Protein AF-A0A3S3QGK0-F1 (afdb_monomer)

Sequence (181 aa):
VSFKEAMTEEYRQYQKQVVANASALAARLTEHGFRIVSGGTDNHLLLIDLSSKNLTGKDAEERLEKAGLTVNKNAIPFDTQSRFVTSGIRVGTPAVTTRGLKEPEMVMIGDWINRVLTSGEEEAIQVRQEVRQLCETVPLYPEIARMIRSRMLFILAFIFFCLLCLRYEMPLLRSAGQPGH

Nearest PDB structures (foldseek):
  5vmb-assembly1_A  TM=9.928E-01  e=6.509E-17  Acinetobacter baumannii
  1dfo-assembly1_B  TM=9.777E-01  e=3.439E-17  Escherichia coli
  1eqb-assembly2_D  TM=9.783E-01  e=4.731E-17  Escherichia coli
  3gbx-assembly1_A  TM=9.811E-01  e=1.232E-16  Salmonella enterica subsp. enterica serovar Typhimurium
  3gbx-assembly1_B  TM=9.779E-01  e=9.482E-16  Salmonella enterica subsp. enterica serovar Typhimurium

Solvent-accessible surface area (backbone atoms only — not comparable to full-atom values): 9764 Å² total; per-residue (Å²): 111,69,73,64,52,63,70,36,70,68,43,51,53,49,54,52,48,17,26,49,26,26,35,36,25,44,51,40,30,41,76,75,63,43,45,43,77,79,76,53,47,94,39,47,44,45,49,36,40,29,63,88,72,77,40,40,7,42,60,49,30,57,43,30,45,63,19,72,43,87,58,40,56,30,75,47,90,88,51,87,53,54,96,85,39,14,33,7,37,40,47,67,26,55,73,51,36,75,47,67,54,48,45,71,55,23,38,53,52,27,50,47,53,50,48,35,72,77,47,59,75,70,47,14,57,55,43,28,51,54,51,50,55,55,47,67,78,39,51,91,50,58,70,59,55,50,52,52,51,56,50,51,53,50,52,54,50,48,52,51,48,52,55,48,51,58,64,65,50,55,63,61,65,66,71,72,72,72,89,81,133

Radius of gyration: 25.72 Å; Cα contacts (8 Å, |Δi|>4): 228; chains: 1; bounding box: 34×97×45 Å

Foldseek 3Di:
DVVVVCPDPVVVVLQVQLQQLQQLLLVLLVVLVWDFLVSGDRGFKTKTFQVRVVAWLVRLQVLCVLLVHHWHGDAGVVWPDDPVTHRIIMDGRSVVSLLVDGSVVSNVVSVLSSQSSNDDSVSSVVSSVVVVVVCVVRDPCVPVVVVVVVVVVVVVVVVVVVVVVVVVVVVVVVVVPDDDD

Secondary structure (DSSP, 8-state):
-HHHHTTSHHHHHHHHHHHHHHHHHHHHHHHTTPEETTSS-SSSEEEEE-GGGT--HHHHHHHHHHTT---EEEPPTT--S-TTT-SEEEEESHHHHHTT--HHHHHHHHHHHHHHHHS-HHHHHHHHHHHHHHHHHS-SSHHHHHHHHHHHHHHHHHHHHHHHHHHHHHHHHHHS-----

pLDDT: mean 88.07, std 13.64, range [39.38, 98.62]

Organism: NCBI:txid1859133

Structure (mmCIF, N/CA/C/O backbone):
data_AF-A0A3S3QGK0-F1
#
_entry.id   AF-A0A3S3QGK0-F1
#
loop_
_atom_site.group_PDB
_atom_site.id
_atom_site.type_symbol
_atom_site.label_atom_id
_atom_site.label_alt_id
_atom_site.label_comp_id
_atom_site.label_asym_id
_atom_site.label_entity_id
_atom_site.label_seq_id
_atom_site.pdbx_PDB_ins_code
_atom_site.Cartn_x
_atom_site.Cartn_y
_atom_site.Cartn_z
_atom_site.occupancy
_atom_site.B_iso_or_equiv
_atom_site.auth_seq_id
_atom_site.auth_comp_id
_atom_site.auth_asym_id
_atom_site.auth_atom_id
_atom_site.pdbx_PDB_model_num
ATOM 1 N N . VAL A 1 1 ? -2.228 -4.863 28.802 1.00 78.50 1 VAL A N 1
ATOM 2 C CA . VAL A 1 1 ? -2.792 -3.639 28.186 1.00 78.50 1 VAL A CA 1
ATOM 3 C C . VAL A 1 1 ? -3.369 -3.960 26.809 1.00 78.50 1 VAL A C 1
ATOM 5 O O . VAL A 1 1 ? -4.584 -3.987 26.706 1.00 78.50 1 VAL A O 1
ATOM 8 N N . SER A 1 2 ? -2.572 -4.385 25.822 1.00 82.38 2 SER A N 1
ATOM 9 C CA . SER A 1 2 ? -3.047 -4.644 24.445 1.00 82.38 2 SER A CA 1
ATOM 10 C C . SER A 1 2 ? -4.136 -5.722 24.303 1.00 82.38 2 SER A C 1
ATOM 12 O O . SER A 1 2 ? -5.083 -5.530 23.553 1.00 82.38 2 SER A O 1
ATOM 14 N N . PHE A 1 3 ? -4.082 -6.827 25.061 1.00 90.00 3 PHE A N 1
ATOM 15 C CA . PHE A 1 3 ? -5.161 -7.834 25.023 1.00 90.00 3 PHE A CA 1
ATOM 16 C C . PHE A 1 3 ? -6.507 -7.305 25.532 1.00 90.00 3 PHE A C 1
ATOM 18 O O . PHE A 1 3 ? -7.547 -7.775 25.091 1.00 90.00 3 PHE A O 1
ATOM 25 N N . LYS A 1 4 ? -6.496 -6.320 26.440 1.00 88.31 4 LYS A N 1
ATOM 26 C CA . LYS A 1 4 ? -7.720 -5.690 26.948 1.00 88.31 4 LYS A CA 1
ATOM 27 C C . LYS A 1 4 ? -8.343 -4.781 25.886 1.00 88.31 4 LYS A C 1
ATOM 29 O O . LYS A 1 4 ? -9.553 -4.805 25.718 1.00 88.31 4 LYS A O 1
ATOM 34 N N . GLU A 1 5 ? -7.521 -4.028 25.156 1.00 87.19 5 GLU A N 1
ATOM 35 C CA . GLU A 1 5 ? -7.957 -3.209 24.014 1.00 87.19 5 GLU A CA 1
ATOM 36 C C . GLU A 1 5 ? -8.486 -4.082 22.871 1.00 87.19 5 GLU A C 1
ATOM 38 O O . GLU A 1 5 ? -9.531 -3.793 22.306 1.00 87.19 5 GLU A O 1
ATOM 43 N N . ALA A 1 6 ? -7.832 -5.213 22.592 1.00 91.88 6 ALA A N 1
ATOM 44 C CA . ALA A 1 6 ? -8.263 -6.136 21.543 1.00 91.88 6 ALA A CA 1
ATOM 45 C C . ALA A 1 6 ? -9.655 -6.758 21.785 1.00 91.88 6 ALA A C 1
ATOM 47 O O . ALA A 1 6 ? -10.280 -7.261 20.851 1.00 91.88 6 ALA A O 1
ATOM 48 N N . MET A 1 7 ? -10.144 -6.743 23.029 1.00 93.50 7 MET A N 1
ATOM 49 C CA . MET A 1 7 ? -11.465 -7.257 23.400 1.00 93.50 7 MET A CA 1
ATOM 50 C C . MET A 1 7 ? -12.590 -6.227 23.238 1.00 93.50 7 MET A C 1
ATOM 52 O O . MET A 1 7 ? -13.754 -6.591 23.415 1.00 93.50 7 MET A O 1
ATOM 56 N N . THR A 1 8 ? -12.281 -4.963 22.933 1.00 95.69 8 THR A N 1
ATOM 57 C CA . THR A 1 8 ? -13.303 -3.915 22.857 1.00 95.69 8 THR A CA 1
ATOM 58 C C . TH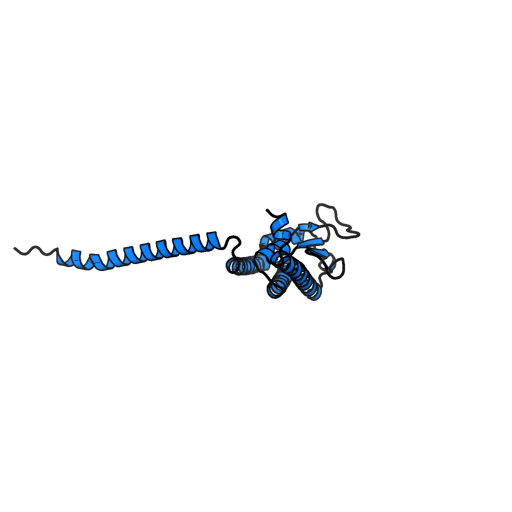R A 1 8 ? -14.032 -3.904 21.515 1.00 95.69 8 THR A C 1
ATOM 60 O O . THR A 1 8 ? -13.556 -4.434 20.505 1.00 95.69 8 THR A O 1
ATOM 63 N N . GLU A 1 9 ? -15.219 -3.296 21.491 1.00 96.06 9 GLU A N 1
ATOM 64 C CA . GLU A 1 9 ? -15.999 -3.169 20.259 1.00 96.06 9 GLU A CA 1
ATOM 65 C C . GLU A 1 9 ? -15.310 -2.224 19.265 1.00 96.06 9 GLU A C 1
ATOM 67 O O . GLU A 1 9 ? -15.305 -2.485 18.065 1.00 96.06 9 GLU A O 1
ATOM 72 N N . GLU A 1 10 ? -14.628 -1.187 19.749 1.00 94.38 10 GLU A N 1
ATOM 73 C CA . GLU A 1 10 ? -13.846 -0.267 18.921 1.00 94.38 10 GLU A CA 1
ATOM 74 C C . GLU A 1 10 ? -12.743 -1.006 18.159 1.00 94.38 10 GLU A C 1
ATOM 76 O O . GLU A 1 10 ? -12.559 -0.772 16.963 1.00 94.38 10 GLU A O 1
ATOM 81 N N . TYR A 1 11 ? -12.051 -1.950 18.809 1.00 94.88 11 TYR A N 1
ATOM 82 C CA . TYR A 1 11 ? -11.039 -2.763 18.136 1.00 94.88 11 TYR A CA 1
ATOM 83 C C . TYR A 1 11 ? -11.654 -3.685 17.078 1.00 94.88 11 TYR A C 1
ATOM 85 O O . TYR A 1 11 ? -11.085 -3.857 15.999 1.00 94.88 11 TYR A O 1
ATOM 93 N N . ARG A 1 12 ? -12.851 -4.234 17.322 1.00 95.56 12 ARG A N 1
ATOM 94 C CA . ARG A 1 12 ? -13.574 -5.005 16.296 1.00 95.56 12 ARG A CA 1
ATOM 95 C C . ARG A 1 12 ? -13.939 -4.149 15.088 1.00 95.56 12 ARG A C 1
ATOM 97 O O . ARG A 1 12 ? -13.781 -4.608 13.958 1.00 95.56 12 ARG A O 1
ATOM 104 N N . GLN A 1 13 ? -14.400 -2.918 15.300 1.00 96.62 13 GLN A N 1
ATOM 105 C CA . GLN A 1 13 ? -14.702 -1.990 14.206 1.00 96.62 13 GLN A CA 1
ATOM 106 C C . GLN A 1 13 ? -13.436 -1.579 13.446 1.00 96.62 13 GLN A C 1
ATOM 108 O O . GLN A 1 13 ? -13.442 -1.546 12.216 1.00 96.62 13 GLN A O 1
ATOM 113 N N . TYR A 1 14 ? -12.323 -1.364 14.152 1.00 96.94 14 TYR A N 1
ATOM 114 C CA . TYR A 1 14 ? -11.012 -1.160 13.539 1.00 96.94 14 TYR A CA 1
ATOM 115 C C . TYR A 1 14 ? -10.617 -2.340 12.637 1.00 96.94 14 TYR A C 1
ATOM 117 O O . TYR A 1 14 ? -10.291 -2.127 11.472 1.00 96.94 14 TYR A O 1
ATOM 125 N N . GLN A 1 15 ? -10.726 -3.583 13.114 1.00 97.62 15 GLN A N 1
ATOM 126 C CA . GLN A 1 15 ? -10.392 -4.768 12.315 1.00 97.62 15 GLN A CA 1
ATOM 127 C C . GLN A 1 15 ? -11.278 -4.907 11.068 1.00 97.62 15 GLN A C 1
ATOM 129 O O . GLN A 1 15 ? -10.771 -5.248 9.999 1.00 97.62 15 GLN A O 1
ATOM 134 N N . LYS A 1 16 ? -12.580 -4.597 11.167 1.00 97.62 16 LYS A N 1
ATOM 135 C CA . LYS A 1 16 ? -13.473 -4.548 9.995 1.00 97.62 16 LYS A CA 1
ATOM 136 C C . LYS A 1 16 ? -13.005 -3.504 8.982 1.00 97.62 16 LYS A C 1
ATOM 138 O O . LYS A 1 16 ? -12.944 -3.802 7.793 1.00 97.62 16 LYS A O 1
ATOM 143 N N . GLN A 1 17 ? -12.616 -2.317 9.450 1.00 98.38 17 GLN A N 1
ATOM 144 C CA . GLN A 1 17 ? -12.093 -1.267 8.578 1.00 98.38 17 GLN A CA 1
ATOM 145 C C . GLN A 1 17 ? -10.780 -1.672 7.900 1.00 98.38 17 GLN A C 1
ATOM 147 O O . GLN A 1 17 ? -10.587 -1.367 6.729 1.00 98.38 17 GLN A O 1
ATOM 152 N N . VAL A 1 18 ? -9.884 -2.368 8.607 1.00 98.38 18 VAL A N 1
ATOM 153 C CA . VAL A 1 18 ? -8.622 -2.862 8.035 1.00 98.38 18 VAL A CA 1
ATOM 154 C C . VAL A 1 18 ? -8.894 -3.743 6.812 1.00 98.38 18 VAL A C 1
ATOM 156 O O . VAL A 1 18 ? -8.269 -3.545 5.768 1.00 98.38 18 VAL A O 1
ATOM 159 N N . VAL A 1 19 ? -9.849 -4.672 6.922 1.00 98.19 19 VAL A N 1
ATOM 160 C CA . VAL A 1 19 ? -10.244 -5.564 5.818 1.00 98.19 19 VAL A CA 1
ATOM 161 C C . VAL A 1 19 ? -10.953 -4.790 4.703 1.00 98.19 19 VAL A C 1
ATOM 163 O O . VAL A 1 19 ? -10.611 -4.966 3.537 1.00 98.19 19 VAL A O 1
ATOM 166 N N . ALA A 1 20 ? -11.875 -3.880 5.038 1.00 98.38 20 ALA A N 1
ATOM 167 C CA . ALA A 1 20 ? -12.562 -3.044 4.048 1.00 98.38 20 ALA A CA 1
ATOM 168 C C . ALA A 1 20 ? -11.574 -2.196 3.226 1.00 98.38 20 ALA A C 1
ATOM 170 O O . ALA A 1 20 ? -11.631 -2.178 1.996 1.00 98.38 20 ALA A O 1
ATOM 171 N N . ASN A 1 21 ? -10.592 -1.588 3.894 1.00 98.62 21 ASN A N 1
ATOM 172 C CA . ASN A 1 21 ? -9.515 -0.842 3.252 1.00 98.62 21 ASN A CA 1
ATOM 173 C C . ASN A 1 21 ? -8.665 -1.738 2.338 1.00 98.62 21 ASN A C 1
ATOM 175 O O . ASN A 1 21 ? -8.327 -1.345 1.223 1.00 98.62 21 ASN A O 1
ATOM 179 N N . ALA A 1 22 ? -8.322 -2.949 2.790 1.00 98.38 22 ALA A N 1
ATOM 180 C CA . ALA A 1 22 ? -7.535 -3.885 1.988 1.00 98.38 22 ALA A CA 1
ATOM 181 C C . ALA A 1 22 ? -8.294 -4.312 0.721 1.00 98.38 22 ALA A C 1
ATOM 183 O O . ALA A 1 22 ? -7.708 -4.339 -0.363 1.00 98.38 22 ALA A O 1
ATOM 184 N N . SER A 1 23 ? -9.602 -4.557 0.840 1.00 98.00 23 SER A N 1
ATOM 185 C CA . SER A 1 23 ? -10.481 -4.862 -0.292 1.00 98.00 23 SER A CA 1
ATOM 186 C C . SER A 1 23 ? -10.592 -3.689 -1.271 1.00 98.00 23 SER A C 1
ATOM 188 O O . SER A 1 23 ? -10.488 -3.898 -2.478 1.00 98.00 23 SER A O 1
ATOM 190 N N . ALA A 1 24 ? -10.763 -2.457 -0.779 1.00 98.50 24 ALA A N 1
ATOM 191 C CA . ALA A 1 24 ? -10.839 -1.261 -1.621 1.00 98.50 24 ALA A CA 1
ATOM 192 C C . ALA A 1 24 ? -9.536 -1.027 -2.407 1.00 98.50 24 ALA A C 1
ATOM 194 O O . ALA A 1 24 ? -9.569 -0.778 -3.613 1.00 98.50 24 ALA A O 1
ATOM 195 N N . LEU A 1 25 ? -8.381 -1.181 -1.748 1.00 98.50 25 LEU A N 1
ATOM 196 C CA . LEU A 1 25 ? -7.075 -1.070 -2.398 1.00 98.50 25 LEU A CA 1
ATOM 197 C C . LEU A 1 25 ? -6.874 -2.161 -3.461 1.00 98.50 25 LEU A C 1
ATOM 199 O O . LEU A 1 25 ? -6.419 -1.873 -4.568 1.00 98.50 25 LEU A O 1
ATOM 203 N N . ALA A 1 26 ? -7.230 -3.411 -3.148 1.00 98.19 26 ALA A N 1
ATOM 204 C CA . ALA A 1 26 ? -7.127 -4.524 -4.088 1.00 98.19 26 ALA A CA 1
ATOM 205 C C . ALA A 1 26 ? -8.015 -4.320 -5.327 1.00 98.19 26 ALA A C 1
ATOM 207 O O . ALA A 1 26 ? -7.553 -4.548 -6.447 1.00 98.19 26 ALA A O 1
ATOM 208 N N . ALA A 1 27 ? -9.252 -3.845 -5.140 1.00 98.12 27 ALA A N 1
ATOM 209 C CA . ALA A 1 27 ? -10.160 -3.521 -6.237 1.00 98.12 27 ALA A CA 1
ATOM 210 C C . ALA A 1 27 ? -9.558 -2.444 -7.148 1.00 98.12 27 ALA A C 1
ATOM 212 O O . ALA A 1 27 ? -9.434 -2.659 -8.354 1.00 98.12 27 ALA A O 1
ATOM 213 N N . ARG A 1 28 ? -9.064 -1.342 -6.568 1.00 98.31 28 ARG A N 1
ATOM 214 C CA . ARG A 1 28 ? -8.482 -0.250 -7.354 1.00 98.31 28 ARG A CA 1
ATOM 215 C C . ARG A 1 28 ? -7.229 -0.664 -8.126 1.00 98.31 28 ARG A C 1
ATOM 217 O O . ARG A 1 28 ? -7.053 -0.289 -9.279 1.00 98.31 28 ARG A O 1
ATOM 224 N N . LEU A 1 29 ? -6.354 -1.462 -7.522 1.00 97.62 29 LEU A N 1
ATOM 225 C CA . LEU A 1 29 ? -5.174 -1.983 -8.218 1.00 97.62 29 LEU A CA 1
ATOM 226 C C . LEU A 1 29 ? -5.553 -2.959 -9.341 1.00 97.62 29 LEU A C 1
ATOM 228 O O . LEU A 1 29 ? -4.911 -2.966 -10.391 1.00 97.62 29 LEU A O 1
ATOM 232 N N . THR A 1 30 ? -6.614 -3.743 -9.153 1.00 97.00 30 THR A N 1
ATOM 233 C CA . THR A 1 30 ? -7.143 -4.626 -10.202 1.00 97.00 30 THR A CA 1
ATOM 234 C C . THR A 1 30 ? -7.667 -3.817 -11.392 1.00 97.00 30 THR A C 1
ATOM 236 O O . THR A 1 30 ? -7.371 -4.167 -12.533 1.00 97.00 30 THR A O 1
ATOM 239 N N . GLU A 1 31 ? -8.360 -2.697 -11.152 1.00 97.56 31 GLU A N 1
ATOM 240 C CA . GLU A 1 31 ? -8.797 -1.765 -12.210 1.00 97.56 31 GLU A CA 1
ATOM 241 C C . GLU A 1 31 ? -7.618 -1.204 -13.024 1.00 97.56 31 GLU A C 1
ATOM 243 O O . GLU A 1 31 ? -7.724 -1.042 -14.238 1.00 97.56 31 GLU A O 1
ATOM 248 N N . HIS A 1 32 ? -6.464 -0.984 -12.386 1.00 96.75 32 HIS A N 1
ATOM 249 C CA . HIS A 1 32 ? -5.214 -0.568 -13.047 1.00 96.75 32 HIS A CA 1
ATOM 250 C C . HIS A 1 32 ? -4.462 -1.710 -13.757 1.00 96.75 32 HIS A C 1
ATOM 252 O O . HIS A 1 32 ? -3.376 -1.514 -14.325 1.00 96.75 32 HIS A O 1
ATOM 258 N N . GLY A 1 33 ? -5.021 -2.920 -13.747 1.00 96.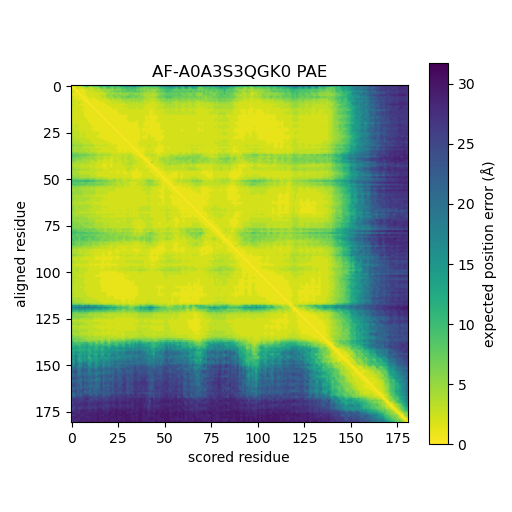00 33 GLY A N 1
ATOM 259 C CA . GLY A 1 33 ? -4.464 -4.099 -14.406 1.00 96.00 33 GLY A CA 1
ATOM 260 C C . GLY A 1 33 ? -3.332 -4.778 -13.633 1.00 96.00 33 GLY A C 1
ATOM 261 O O . GLY A 1 33 ? -2.545 -5.519 -14.228 1.00 96.00 33 GLY A O 1
ATOM 262 N N . PHE A 1 34 ? -3.206 -4.530 -12.327 1.00 96.25 34 PHE A N 1
ATOM 263 C CA . PHE A 1 34 ? -2.343 -5.348 -11.476 1.00 96.25 34 PHE A CA 1
ATOM 264 C C . PHE A 1 34 ? -3.019 -6.681 -11.167 1.00 96.25 34 PHE A C 1
ATOM 266 O O . PHE A 1 34 ? -4.225 -6.749 -10.933 1.00 96.25 34 PHE A O 1
ATOM 273 N N . ARG A 1 35 ? -2.228 -7.755 -11.117 1.00 96.00 35 ARG A N 1
ATOM 274 C CA . ARG A 1 35 ? -2.730 -9.061 -10.698 1.00 96.00 35 ARG A CA 1
ATOM 275 C C . ARG A 1 35 ? -2.595 -9.190 -9.185 1.00 96.00 35 ARG A C 1
ATOM 277 O O . ARG A 1 35 ? -1.489 -9.239 -8.654 1.00 96.00 35 ARG A O 1
ATOM 284 N N . ILE A 1 36 ? -3.719 -9.320 -8.490 1.00 97.25 36 ILE A N 1
ATOM 285 C CA . ILE A 1 36 ? -3.732 -9.747 -7.088 1.00 97.25 36 ILE A CA 1
ATOM 286 C C . ILE A 1 36 ? -3.636 -11.273 -7.066 1.00 97.25 36 ILE A C 1
ATOM 288 O O . ILE A 1 36 ? -4.436 -11.943 -7.715 1.00 97.25 36 ILE A O 1
ATOM 292 N N . VAL A 1 37 ? -2.660 -11.838 -6.348 1.00 95.06 37 VAL A N 1
ATOM 293 C CA . VAL A 1 37 ? -2.332 -13.279 -6.425 1.00 95.06 37 VAL A CA 1
ATOM 294 C C . VAL A 1 37 ? -3.540 -14.182 -6.142 1.00 95.06 37 VAL A C 1
ATOM 296 O O . VAL A 1 37 ? -3.712 -15.197 -6.815 1.00 95.06 37 VAL A O 1
ATOM 299 N N . SER A 1 38 ? -4.388 -13.794 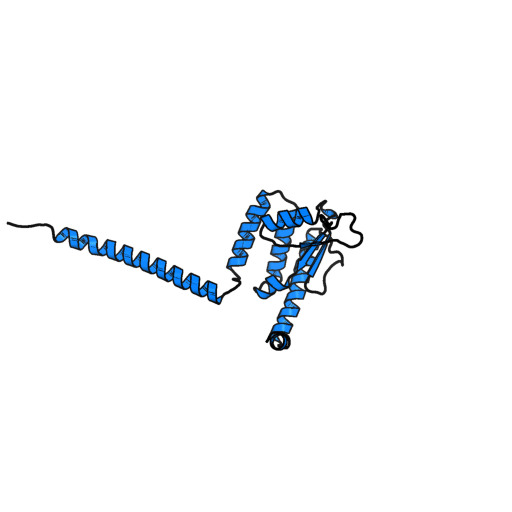-5.190 1.00 91.75 38 SER A N 1
ATOM 300 C CA . SER A 1 38 ? -5.632 -14.477 -4.807 1.00 91.75 38 SER A CA 1
ATOM 301 C C . SER A 1 38 ? -6.889 -13.958 -5.520 1.00 91.75 38 SER A C 1
ATOM 303 O O . SER A 1 38 ? -7.975 -14.452 -5.249 1.00 91.75 38 SER A O 1
ATOM 305 N N . GLY A 1 39 ? -6.777 -12.946 -6.389 1.00 90.56 39 GLY A N 1
ATOM 306 C CA . GLY A 1 39 ? -7.919 -12.253 -7.009 1.00 90.56 39 GLY A CA 1
ATOM 307 C C . GLY A 1 39 ? -8.624 -11.224 -6.110 1.00 90.56 39 GLY A C 1
ATOM 308 O O . GLY A 1 39 ? -9.553 -10.562 -6.553 1.00 90.56 39 GLY A O 1
ATOM 309 N N . GLY A 1 40 ? -8.174 -11.066 -4.864 1.00 92.31 40 GLY A N 1
ATOM 310 C CA . GLY A 1 40 ? -8.743 -10.166 -3.859 1.00 92.31 40 GLY A CA 1
ATOM 311 C C . GLY A 1 40 ? -8.058 -10.365 -2.506 1.00 92.31 40 GLY A C 1
ATOM 312 O O . GLY A 1 40 ? -6.957 -10.920 -2.449 1.00 92.31 40 GLY A O 1
ATOM 313 N N . THR A 1 41 ? -8.694 -9.943 -1.414 1.00 94.69 41 THR A N 1
ATOM 314 C CA . THR A 1 41 ? -8.217 -10.220 -0.052 1.00 94.69 41 THR A CA 1
ATOM 315 C C . THR A 1 41 ? -9.361 -10.238 0.959 1.00 94.69 41 THR A C 1
ATOM 317 O O . THR A 1 41 ? -10.241 -9.385 0.910 1.00 94.69 41 THR A O 1
ATOM 320 N N . ASP A 1 42 ? -9.284 -11.176 1.904 1.00 92.44 42 ASP A N 1
ATOM 321 C CA . ASP A 1 42 ? -10.198 -11.299 3.049 1.00 92.44 42 ASP A CA 1
ATOM 322 C C . ASP A 1 42 ? -9.499 -10.934 4.373 1.00 92.44 42 ASP A C 1
ATOM 324 O O . ASP A 1 42 ? -9.994 -11.216 5.466 1.00 92.44 42 ASP A O 1
ATOM 328 N N . ASN A 1 43 ? -8.290 -10.370 4.298 1.00 95.12 43 ASN A N 1
ATOM 329 C CA . ASN A 1 43 ? -7.478 -10.041 5.463 1.00 95.12 43 ASN A CA 1
ATOM 330 C C . ASN A 1 43 ? -6.862 -8.635 5.344 1.00 95.12 43 ASN A C 1
ATOM 332 O O . ASN A 1 43 ? -7.377 -7.760 4.660 1.00 95.12 43 ASN A O 1
ATOM 336 N N . HIS A 1 44 ? -5.793 -8.380 6.092 1.00 96.06 44 HIS A N 1
ATOM 337 C CA . HIS A 1 44 ? -5.186 -7.060 6.252 1.00 96.06 44 HIS A CA 1
ATOM 338 C C . HIS A 1 44 ? -4.103 -6.727 5.215 1.00 96.06 44 HIS A C 1
ATOM 340 O O . HIS A 1 44 ? -3.478 -5.667 5.305 1.00 96.06 44 HIS A O 1
ATOM 346 N N . LEU A 1 45 ? -3.812 -7.639 4.288 1.00 95.94 45 LEU A N 1
ATOM 347 C CA . LEU A 1 45 ? -2.758 -7.481 3.296 1.00 95.94 45 LEU A CA 1
ATOM 348 C C . LEU A 1 45 ? -3.173 -8.015 1.929 1.00 95.94 45 LEU A C 1
ATOM 350 O O . LEU A 1 45 ? -4.096 -8.812 1.796 1.00 95.94 45 LEU A O 1
ATOM 354 N N . LEU A 1 46 ? -2.447 -7.592 0.905 1.00 96.00 46 LEU A N 1
ATOM 355 C CA . LEU A 1 46 ? -2.556 -8.101 -0.452 1.00 96.00 46 LEU A CA 1
ATOM 356 C C . LEU A 1 46 ? -1.160 -8.380 -1.008 1.00 96.00 46 LEU A C 1
ATOM 358 O O . LEU A 1 46 ? -0.185 -7.697 -0.677 1.00 96.00 46 LEU A O 1
ATOM 362 N N . LEU A 1 47 ? -1.080 -9.411 -1.845 1.00 97.38 47 LEU A N 1
ATOM 363 C CA . LEU A 1 47 ? 0.118 -9.775 -2.587 1.00 97.38 47 LEU A CA 1
ATOM 364 C C . LEU A 1 47 ? -0.120 -9.465 -4.063 1.00 97.38 47 LEU A C 1
ATOM 366 O O . LEU A 1 47 ? -1.041 -10.012 -4.675 1.00 97.38 47 LEU A O 1
ATOM 370 N N . ILE A 1 48 ? 0.697 -8.567 -4.598 1.00 97.38 48 ILE A N 1
ATOM 371 C CA . ILE A 1 48 ? 0.570 -8.030 -5.950 1.00 97.38 48 ILE A CA 1
ATOM 372 C C . ILE A 1 48 ? 1.662 -8.656 -6.805 1.00 97.38 48 ILE A C 1
ATOM 374 O O . ILE A 1 48 ? 2.837 -8.604 -6.443 1.00 97.38 48 ILE A O 1
ATOM 378 N N . ASP A 1 49 ? 1.265 -9.229 -7.933 1.00 96.94 49 ASP A N 1
ATOM 379 C CA . ASP A 1 49 ? 2.159 -9.706 -8.979 1.00 96.94 49 ASP A CA 1
ATOM 380 C C . ASP A 1 49 ? 2.413 -8.581 -9.990 1.00 96.94 49 ASP A C 1
ATOM 382 O O . ASP A 1 49 ? 1.481 -7.989 -10.544 1.00 96.94 49 ASP A O 1
ATOM 386 N N . LEU A 1 50 ? 3.693 -8.277 -10.191 1.00 96.12 50 LEU A N 1
ATOM 387 C CA . LEU A 1 50 ? 4.180 -7.186 -11.029 1.00 96.12 50 LEU A CA 1
ATOM 388 C C . LEU A 1 50 ? 4.630 -7.647 -12.421 1.00 96.12 50 LEU A C 1
ATOM 390 O O . LEU A 1 50 ? 4.972 -6.813 -13.264 1.00 96.12 50 LEU A O 1
ATOM 394 N N . SER A 1 51 ? 4.593 -8.954 -12.692 1.00 90.56 51 SER A N 1
ATOM 395 C CA . SER A 1 51 ? 5.041 -9.550 -13.956 1.00 90.56 51 SER A CA 1
ATOM 396 C C . SER A 1 51 ? 4.271 -8.985 -15.153 1.00 90.56 51 SER A C 1
ATOM 398 O O . SER A 1 51 ? 4.851 -8.751 -16.209 1.00 90.56 51 SER A O 1
ATOM 400 N N . SER A 1 52 ? 2.984 -8.662 -14.973 1.00 87.56 52 SER A N 1
ATOM 401 C CA . SER A 1 52 ? 2.138 -8.032 -16.000 1.00 87.56 52 SER A CA 1
ATOM 402 C C . SER A 1 52 ? 2.601 -6.631 -16.415 1.00 87.56 52 SER A C 1
ATOM 404 O O . SER A 1 52 ? 2.206 -6.140 -17.471 1.00 87.56 52 SER A O 1
ATOM 406 N N . LYS A 1 53 ? 3.441 -5.984 -15.603 1.00 89.81 53 LYS A N 1
ATOM 407 C CA . LYS A 1 53 ? 4.023 -4.662 -15.863 1.00 89.81 53 LYS A CA 1
ATOM 408 C C . LYS A 1 53 ? 5.521 -4.739 -16.185 1.00 89.81 53 LYS A C 1
ATOM 410 O O . LYS A 1 53 ? 6.148 -3.696 -16.329 1.00 89.81 53 LYS A O 1
ATOM 415 N N . ASN A 1 54 ? 6.089 -5.945 -16.315 1.00 91.75 54 ASN A N 1
ATOM 416 C CA . ASN A 1 54 ? 7.526 -6.185 -16.498 1.00 91.75 54 ASN A CA 1
ATOM 417 C C . ASN A 1 54 ? 8.397 -5.513 -15.417 1.00 91.75 54 ASN A C 1
ATOM 419 O O . ASN A 1 54 ? 9.480 -5.008 -15.707 1.00 91.75 54 ASN A O 1
ATOM 423 N N . LEU A 1 55 ? 7.913 -5.489 -14.172 1.00 94.19 55 LEU A N 1
ATOM 424 C CA . LEU A 1 55 ? 8.626 -4.917 -13.030 1.00 94.19 55 LEU A CA 1
ATOM 425 C C . LEU A 1 55 ? 9.029 -6.014 -12.050 1.00 94.19 55 LEU A C 1
ATOM 427 O O . LEU A 1 55 ? 8.299 -6.983 -11.846 1.00 94.19 55 LEU A O 1
ATOM 431 N N . THR A 1 56 ? 10.175 -5.830 -11.399 1.00 96.31 56 THR A N 1
ATOM 432 C CA . THR A 1 56 ? 10.571 -6.667 -10.265 1.00 96.31 56 THR A CA 1
ATOM 433 C C . THR A 1 56 ? 10.072 -6.074 -8.951 1.00 96.31 56 THR A C 1
ATOM 435 O O . THR A 1 56 ? 9.820 -4.871 -8.847 1.00 96.31 56 THR A O 1
ATOM 438 N N . GLY A 1 57 ? 9.961 -6.907 -7.915 1.00 97.00 57 GLY A N 1
ATOM 439 C CA . GLY A 1 57 ? 9.612 -6.443 -6.573 1.00 97.00 57 GLY A CA 1
ATOM 440 C C . GLY A 1 57 ? 10.636 -5.453 -6.020 1.00 97.00 57 GLY A C 1
ATOM 441 O O . GLY A 1 57 ? 10.254 -4.468 -5.392 1.00 97.00 57 GLY A O 1
ATOM 442 N N . LYS A 1 58 ? 11.928 -5.671 -6.300 1.00 96.69 58 LYS A N 1
ATOM 443 C CA . LYS A 1 58 ? 13.008 -4.746 -5.939 1.00 96.69 58 LYS A CA 1
ATOM 444 C C . LYS A 1 58 ? 12.839 -3.381 -6.611 1.00 96.69 58 LYS A C 1
ATOM 446 O O . LYS A 1 58 ? 12.860 -2.373 -5.913 1.00 96.69 58 LYS A O 1
ATOM 451 N N . ASP A 1 59 ? 12.618 -3.345 -7.925 1.00 95.25 59 ASP A N 1
ATOM 452 C CA . ASP A 1 59 ? 12.453 -2.074 -8.644 1.00 95.25 59 ASP A CA 1
ATOM 453 C C . ASP A 1 59 ? 11.207 -1.320 -8.165 1.00 95.25 59 ASP A C 1
ATOM 455 O O . ASP A 1 59 ? 11.231 -0.100 -8.004 1.00 95.25 59 ASP A O 1
ATOM 459 N N . ALA A 1 60 ? 10.109 -2.039 -7.915 1.00 96.44 60 ALA A N 1
ATOM 460 C CA . ALA A 1 60 ? 8.882 -1.443 -7.404 1.00 96.44 60 ALA A CA 1
ATOM 461 C C . ALA A 1 60 ? 9.058 -0.865 -5.994 1.00 96.44 60 ALA A C 1
ATOM 463 O O . ALA A 1 60 ? 8.599 0.246 -5.738 1.00 96.44 60 ALA A O 1
ATOM 464 N N . GLU A 1 61 ? 9.737 -1.587 -5.100 1.00 96.69 61 GLU A N 1
ATOM 465 C CA . GLU A 1 61 ? 10.062 -1.121 -3.747 1.00 96.69 61 GLU A CA 1
ATOM 466 C C . GLU A 1 61 ? 10.870 0.185 -3.793 1.00 96.69 61 GLU A C 1
ATOM 468 O O . GLU A 1 61 ? 10.465 1.171 -3.179 1.00 96.69 61 GLU A O 1
ATOM 473 N N . GLU A 1 62 ? 11.937 0.238 -4.598 1.00 95.69 62 GLU A N 1
ATOM 474 C CA . GLU A 1 62 ? 12.791 1.428 -4.736 1.00 95.69 62 GLU A CA 1
ATOM 475 C C . GLU A 1 62 ? 12.034 2.635 -5.326 1.00 95.69 62 GLU A C 1
ATOM 477 O O . GLU A 1 62 ? 12.184 3.769 -4.860 1.00 95.69 62 GLU A O 1
ATOM 482 N N . ARG A 1 63 ? 11.189 2.419 -6.343 1.00 95.75 63 ARG A N 1
ATOM 483 C CA . ARG A 1 63 ? 10.387 3.494 -6.959 1.00 95.75 63 ARG A CA 1
ATOM 484 C C . ARG A 1 63 ? 9.330 4.042 -6.005 1.00 95.75 63 ARG A C 1
ATOM 486 O O . ARG A 1 63 ? 9.178 5.258 -5.883 1.00 95.75 63 ARG A O 1
ATOM 493 N N . LEU A 1 64 ? 8.614 3.162 -5.311 1.00 97.00 64 LEU A N 1
ATOM 494 C CA . LEU A 1 64 ? 7.574 3.556 -4.362 1.00 97.00 64 LEU A CA 1
ATOM 495 C C . LEU A 1 64 ? 8.173 4.254 -3.135 1.00 97.00 64 LEU A C 1
ATOM 497 O O . LEU A 1 64 ? 7.619 5.252 -2.672 1.00 97.00 64 LEU A O 1
ATOM 501 N N . GLU A 1 65 ? 9.355 3.841 -2.675 1.00 96.38 65 GLU A N 1
ATOM 502 C CA . GLU A 1 65 ? 10.075 4.528 -1.600 1.00 96.38 65 GLU A CA 1
ATOM 503 C C . GLU A 1 65 ? 10.435 5.977 -1.982 1.00 96.38 65 GLU A C 1
ATOM 505 O O . GLU A 1 65 ? 10.228 6.913 -1.194 1.00 96.38 65 GLU A O 1
ATOM 510 N N . LYS A 1 66 ? 10.884 6.210 -3.224 1.00 95.88 66 LYS A N 1
ATOM 511 C CA . LYS A 1 66 ? 11.091 7.573 -3.750 1.00 95.88 66 LYS A CA 1
ATOM 512 C C . LYS A 1 66 ? 9.803 8.397 -3.717 1.00 95.88 66 LYS A C 1
ATOM 514 O O . LYS A 1 66 ? 9.872 9.584 -3.410 1.00 95.88 66 LYS A O 1
ATOM 519 N N . ALA A 1 67 ? 8.642 7.777 -3.900 1.00 96.62 67 ALA A N 1
ATOM 520 C CA . ALA A 1 67 ? 7.334 8.421 -3.780 1.00 96.62 67 ALA A CA 1
ATOM 521 C C . ALA A 1 67 ? 6.810 8.555 -2.333 1.00 96.62 67 ALA A C 1
ATOM 523 O O . ALA A 1 67 ? 5.741 9.116 -2.109 1.00 96.62 67 ALA A O 1
ATOM 524 N N . GLY A 1 68 ? 7.546 8.071 -1.327 1.00 95.81 68 GLY A N 1
ATOM 525 C CA . GLY A 1 68 ? 7.103 8.081 0.073 1.00 95.81 68 GLY A CA 1
ATOM 526 C C . GLY A 1 68 ? 6.104 6.971 0.421 1.00 95.81 68 GLY A C 1
ATOM 527 O O . GLY A 1 68 ? 5.475 7.026 1.477 1.00 95.81 68 GLY A O 1
ATOM 528 N N . LEU A 1 69 ? 5.966 5.965 -0.444 1.00 96.62 69 LEU A N 1
ATOM 529 C CA . LEU A 1 69 ? 5.126 4.788 -0.252 1.00 96.62 69 LEU A CA 1
ATOM 530 C C . LEU A 1 69 ? 6.007 3.594 0.129 1.00 96.62 69 LEU A C 1
ATOM 532 O O . LEU A 1 69 ? 6.697 3.015 -0.705 1.00 96.62 69 LEU A O 1
ATOM 536 N N . THR A 1 70 ? 5.993 3.209 1.402 1.00 96.12 70 THR A N 1
ATOM 537 C CA . THR A 1 70 ? 6.778 2.062 1.873 1.00 96.12 70 THR A CA 1
ATOM 538 C C . THR A 1 70 ? 6.025 0.759 1.625 1.00 96.12 70 THR A C 1
ATOM 540 O O . THR A 1 70 ? 4.965 0.522 2.206 1.00 96.12 70 THR A O 1
ATOM 543 N N . VAL A 1 71 ? 6.601 -0.109 0.796 1.00 96.81 71 VAL A N 1
ATOM 544 C CA . VAL A 1 71 ? 6.119 -1.473 0.537 1.00 96.81 71 VAL A CA 1
ATOM 545 C C . VAL A 1 71 ? 7.237 -2.480 0.790 1.00 96.81 71 VAL A C 1
ATOM 547 O O . VAL A 1 71 ? 8.372 -2.097 1.056 1.00 96.81 71 VAL A O 1
ATOM 550 N N . ASN A 1 72 ? 6.920 -3.772 0.730 1.00 96.31 72 ASN A N 1
ATOM 551 C CA . ASN A 1 72 ? 7.914 -4.829 0.866 1.0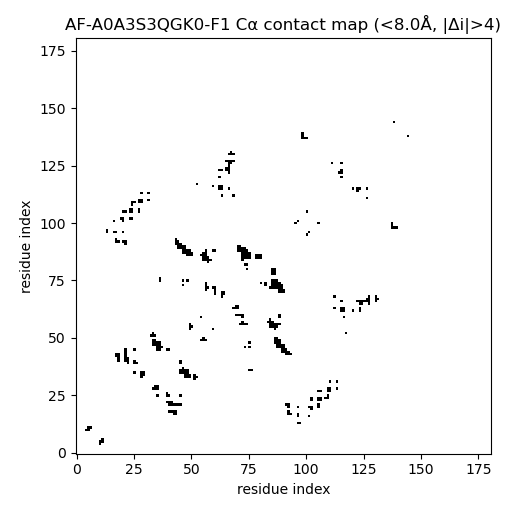0 96.31 72 ASN A CA 1
ATOM 552 C C . ASN A 1 72 ? 7.906 -5.716 -0.379 1.00 96.31 72 ASN A C 1
ATOM 554 O O . ASN A 1 72 ? 6.869 -6.305 -0.696 1.00 96.31 72 ASN A O 1
ATOM 558 N N . LYS A 1 73 ? 9.053 -5.844 -1.053 1.00 96.44 73 LYS A N 1
ATOM 559 C CA . LYS A 1 73 ? 9.236 -6.847 -2.110 1.00 96.44 73 LYS A CA 1
ATOM 560 C C . LYS A 1 73 ? 8.992 -8.242 -1.547 1.00 96.44 73 LYS A C 1
ATOM 562 O O . LYS A 1 73 ? 9.421 -8.555 -0.432 1.00 96.44 73 LYS A O 1
ATOM 567 N N . ASN A 1 74 ? 8.269 -9.066 -2.290 1.00 97.38 74 ASN A N 1
ATOM 568 C CA . ASN A 1 74 ? 7.860 -10.374 -1.814 1.00 97.38 74 ASN A CA 1
ATOM 569 C C . ASN A 1 74 ? 7.737 -11.368 -2.965 1.00 97.38 74 ASN A C 1
ATOM 571 O O . ASN A 1 74 ? 7.229 -11.032 -4.034 1.00 97.38 74 ASN A O 1
ATOM 575 N N . ALA A 1 75 ? 8.169 -12.604 -2.721 1.00 95.75 75 ALA A N 1
ATOM 576 C CA . ALA A 1 75 ? 8.008 -13.668 -3.698 1.00 95.75 75 ALA A CA 1
ATOM 577 C C . ALA A 1 75 ? 6.523 -14.010 -3.881 1.00 95.75 75 ALA A C 1
ATOM 579 O O . ALA A 1 75 ? 5.739 -13.978 -2.926 1.00 95.75 75 ALA A O 1
ATOM 580 N N . ILE A 1 76 ? 6.150 -14.357 -5.108 1.00 95.38 76 ILE A N 1
ATOM 581 C CA . ILE A 1 76 ? 4.806 -14.838 -5.453 1.00 95.38 76 ILE A CA 1
ATOM 582 C C . ILE A 1 76 ? 4.796 -16.367 -5.641 1.00 95.38 76 ILE A C 1
ATOM 584 O O . ILE A 1 76 ? 5.852 -16.996 -5.729 1.00 95.38 76 ILE A O 1
ATOM 588 N N . PRO A 1 77 ? 3.627 -17.028 -5.684 1.00 94.00 77 PRO A N 1
A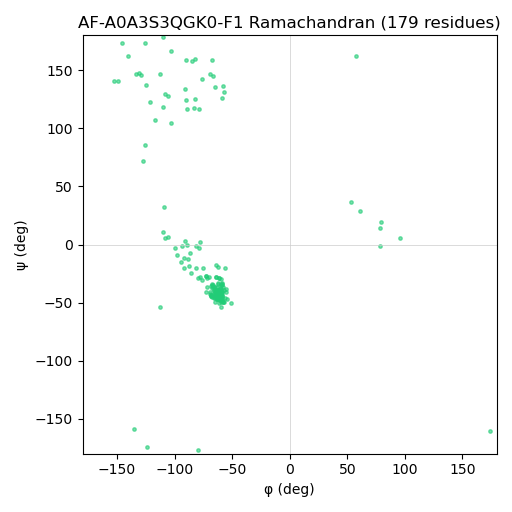TOM 589 C CA . PRO A 1 77 ? 3.573 -18.437 -6.061 1.00 94.00 77 PRO A CA 1
ATOM 590 C C . PRO A 1 77 ? 4.198 -18.658 -7.443 1.00 94.00 77 PRO A C 1
ATOM 592 O O . PRO A 1 77 ? 3.846 -17.957 -8.389 1.00 94.00 77 PRO A O 1
ATOM 595 N N . PHE A 1 78 ? 5.096 -19.644 -7.543 1.00 92.19 78 PHE A N 1
ATOM 596 C CA . PHE A 1 78 ? 5.842 -19.975 -8.768 1.00 92.19 78 PHE A CA 1
ATOM 597 C C . PHE A 1 78 ? 6.746 -18.842 -9.290 1.00 92.19 78 PHE A C 1
ATOM 599 O O . PHE A 1 78 ? 6.997 -18.755 -10.489 1.00 92.19 78 PHE A O 1
ATOM 606 N N . ASP A 1 79 ? 7.243 -17.983 -8.393 1.00 93.62 79 ASP A N 1
ATOM 607 C CA . ASP A 1 79 ? 8.173 -16.904 -8.737 1.00 93.62 79 ASP A CA 1
ATOM 608 C C . ASP A 1 79 ? 9.462 -17.444 -9.380 1.00 93.62 79 ASP A C 1
ATOM 610 O O . ASP A 1 79 ? 10.143 -18.306 -8.820 1.00 93.62 79 ASP A O 1
ATOM 614 N N . THR A 1 80 ? 9.804 -16.922 -10.558 1.00 91.06 80 THR A N 1
ATOM 615 C CA . THR A 1 80 ? 11.029 -17.276 -11.286 1.00 91.06 80 THR A CA 1
ATOM 616 C C . THR A 1 80 ? 12.220 -16.405 -10.888 1.00 91.06 80 THR A C 1
ATOM 618 O O . THR A 1 80 ? 13.353 -16.711 -11.259 1.00 91.06 80 THR A O 1
ATOM 621 N N . GLN A 1 81 ? 11.987 -15.308 -10.161 1.00 93.81 81 GLN A N 1
ATOM 622 C CA . GLN A 1 81 ? 13.035 -14.400 -9.710 1.00 93.81 81 GLN A CA 1
ATOM 623 C C . GLN A 1 81 ? 13.670 -14.877 -8.402 1.00 93.81 81 GLN A C 1
ATOM 625 O O . GLN A 1 81 ? 13.088 -15.606 -7.600 1.00 93.81 81 GLN A O 1
ATOM 630 N N . SER A 1 82 ? 14.895 -14.416 -8.145 1.00 94.00 82 SER A N 1
ATOM 631 C CA . SER A 1 82 ? 15.575 -14.714 -6.881 1.00 94.00 82 SER A CA 1
ATOM 632 C C . SER A 1 82 ? 14.891 -14.039 -5.686 1.00 94.00 82 SER A C 1
ATOM 634 O O . SER A 1 82 ? 14.272 -12.983 -5.821 1.00 94.00 82 SER A O 1
ATOM 636 N N . ARG A 1 83 ? 15.127 -14.564 -4.476 1.00 89.19 83 ARG A N 1
ATOM 637 C CA . ARG A 1 83 ? 14.645 -13.975 -3.209 1.00 89.19 83 ARG A CA 1
ATOM 638 C C . ARG A 1 83 ? 15.066 -12.516 -2.971 1.00 89.19 83 ARG A C 1
ATOM 640 O O . ARG A 1 83 ? 14.482 -11.847 -2.127 1.00 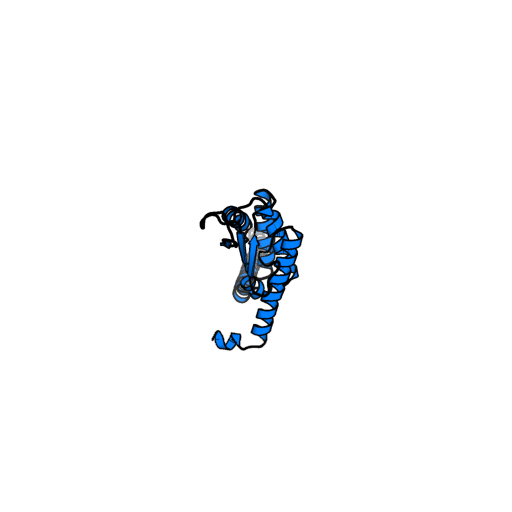89.19 83 ARG A O 1
ATOM 647 N N . PHE A 1 84 ? 16.114 -12.044 -3.649 1.00 91.69 84 PHE A N 1
ATOM 648 C CA . PHE A 1 84 ? 16.615 -10.673 -3.514 1.00 91.69 84 PHE A CA 1
ATOM 649 C C . PHE A 1 84 ? 15.908 -9.685 -4.450 1.00 91.69 84 PHE A C 1
ATOM 651 O O . PHE A 1 84 ? 15.977 -8.480 -4.215 1.00 91.69 84 PHE A O 1
ATOM 658 N N . VAL A 1 85 ? 15.248 -10.192 -5.495 1.00 94.12 85 VAL A N 1
ATOM 659 C CA . VAL A 1 85 ? 14.614 -9.402 -6.557 1.00 94.12 85 VAL A CA 1
ATOM 660 C C . VAL A 1 85 ? 13.095 -9.549 -6.490 1.00 94.12 85 VAL A C 1
ATOM 662 O O . VAL A 1 85 ? 12.407 -8.547 -6.312 1.00 94.12 85 VAL A O 1
ATOM 665 N N . THR A 1 86 ? 12.591 -10.789 -6.500 1.00 96.88 86 THR A N 1
ATOM 666 C CA . THR A 1 86 ? 11.163 -11.178 -6.474 1.00 96.88 86 THR A CA 1
ATOM 667 C C . THR A 1 86 ? 10.324 -10.594 -7.621 1.00 96.88 86 THR A C 1
ATOM 669 O O . THR A 1 86 ? 10.727 -9.629 -8.270 1.00 96.88 86 THR A O 1
ATOM 672 N N . SER A 1 87 ? 9.150 -11.165 -7.879 1.00 97.00 87 SER A N 1
ATOM 673 C CA . SER A 1 87 ? 8.218 -10.687 -8.918 1.00 97.00 87 SER A CA 1
ATOM 674 C C . SER A 1 87 ? 7.000 -9.950 -8.355 1.00 97.00 87 SER A C 1
ATOM 676 O O . SER A 1 87 ? 6.078 -9.614 -9.096 1.00 97.00 87 SER A O 1
ATOM 678 N N . GLY A 1 88 ? 6.963 -9.694 -7.046 1.00 97.19 88 GLY A N 1
ATOM 679 C CA . GLY A 1 88 ? 5.808 -9.079 -6.408 1.00 97.19 88 GLY A CA 1
ATOM 680 C C . GLY A 1 88 ? 6.139 -8.152 -5.252 1.00 97.19 88 GLY A C 1
ATOM 681 O O . GLY A 1 88 ? 7.277 -8.042 -4.792 1.00 97.19 88 GLY A O 1
ATOM 682 N N . ILE A 1 89 ? 5.098 -7.483 -4.769 1.00 97.81 89 ILE A N 1
ATOM 683 C CA . ILE A 1 89 ? 5.133 -6.648 -3.568 1.00 97.81 89 ILE A CA 1
ATOM 684 C C . ILE A 1 89 ? 3.961 -6.999 -2.657 1.00 97.81 89 ILE A C 1
ATOM 686 O O . ILE A 1 89 ? 2.874 -7.370 -3.106 1.00 97.81 89 ILE A O 1
ATOM 690 N N . ARG A 1 90 ? 4.184 -6.871 -1.352 1.00 97.62 90 ARG A N 1
ATOM 691 C CA . ARG A 1 90 ? 3.169 -7.046 -0.319 1.00 97.62 90 ARG A CA 1
ATOM 692 C C . ARG A 1 90 ? 2.816 -5.695 0.281 1.00 97.62 90 ARG A C 1
ATOM 694 O O . ARG A 1 90 ? 3.700 -4.965 0.733 1.00 97.62 90 ARG A O 1
ATOM 701 N N . VAL A 1 91 ? 1.521 -5.408 0.338 1.00 97.12 91 VAL A N 1
ATOM 702 C CA . VAL A 1 91 ? 0.977 -4.161 0.890 1.00 97.12 91 VAL A CA 1
ATOM 703 C C . VAL A 1 91 ? -0.032 -4.501 1.977 1.00 97.12 91 VAL A C 1
ATOM 705 O O . VAL A 1 91 ? -0.819 -5.429 1.813 1.00 97.12 91 VAL A O 1
ATOM 708 N N . GLY A 1 92 ? 0.009 -3.778 3.097 1.00 96.69 92 GLY A N 1
ATOM 709 C CA . GLY A 1 92 ? -0.900 -3.972 4.225 1.00 96.69 92 GLY A CA 1
ATOM 710 C C . GLY A 1 92 ? -1.558 -2.669 4.666 1.00 96.69 92 GLY A C 1
ATOM 711 O O . GLY A 1 92 ? -0.943 -1.606 4.619 1.00 96.69 92 GLY A O 1
ATOM 712 N N . THR A 1 93 ? -2.803 -2.756 5.124 1.00 97.75 93 THR A N 1
ATOM 713 C CA . THR A 1 93 ? -3.630 -1.609 5.527 1.00 97.75 93 THR A CA 1
ATOM 714 C C . THR A 1 93 ? -3.696 -1.275 7.031 1.00 97.75 93 THR A C 1
ATOM 716 O O . THR A 1 93 ? -4.198 -0.189 7.337 1.00 97.75 93 THR A O 1
ATOM 719 N N . PRO A 1 94 ? -3.192 -2.074 8.006 1.00 97.12 94 PRO A N 1
ATOM 720 C CA . PRO A 1 94 ? -3.284 -1.720 9.429 1.00 97.12 94 PRO A CA 1
ATOM 721 C C . PRO A 1 94 ? -2.713 -0.342 9.772 1.00 97.12 94 PRO A C 1
ATOM 723 O O . PRO A 1 94 ? -3.374 0.456 10.427 1.00 97.12 94 PRO A O 1
ATOM 726 N N . ALA A 1 95 ? -1.512 -0.018 9.279 1.00 93.56 95 ALA A N 1
ATOM 727 C CA . ALA A 1 95 ? -0.827 1.226 9.632 1.00 93.56 95 ALA A CA 1
ATOM 728 C C . ALA A 1 95 ? -1.601 2.479 9.187 1.00 93.56 95 ALA A C 1
ATOM 730 O O . ALA A 1 95 ? -1.735 3.431 9.953 1.00 93.56 95 ALA A O 1
ATOM 731 N N . VAL A 1 96 ? -2.144 2.468 7.967 1.00 95.06 96 VAL A N 1
ATOM 732 C CA . VAL A 1 96 ? -2.957 3.573 7.435 1.00 95.06 96 VAL A CA 1
ATOM 733 C C . VAL A 1 96 ? -4.328 3.639 8.105 1.00 95.06 96 VAL A C 1
ATOM 735 O O . VAL A 1 96 ? -4.800 4.726 8.429 1.00 95.06 96 VAL A O 1
ATOM 738 N N . THR A 1 97 ? -4.923 2.488 8.418 1.00 96.12 97 THR A N 1
ATOM 739 C CA . THR A 1 97 ? -6.219 2.416 9.109 1.00 96.12 97 THR A CA 1
ATOM 740 C C . THR A 1 97 ? -6.125 2.967 10.532 1.00 96.12 97 THR A C 1
ATOM 742 O O . THR A 1 97 ? -6.995 3.723 10.953 1.00 96.12 97 THR A O 1
ATOM 745 N N . THR A 1 98 ? -5.037 2.681 11.256 1.00 93.31 98 THR A N 1
ATOM 746 C CA . THR A 1 98 ? -4.773 3.256 12.589 1.00 93.31 98 THR A CA 1
ATOM 747 C C . THR A 1 98 ? -4.639 4.778 12.545 1.00 93.31 98 THR A C 1
ATOM 749 O O . THR A 1 98 ? -4.989 5.454 13.508 1.00 93.31 98 THR A O 1
ATOM 752 N N . ARG A 1 99 ? -4.181 5.343 11.419 1.00 91.44 99 ARG A N 1
ATOM 753 C CA . ARG A 1 99 ? -4.137 6.800 11.198 1.00 91.44 99 ARG A CA 1
ATOM 7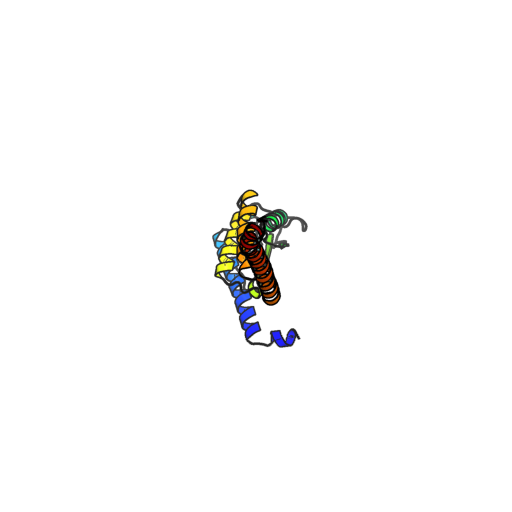54 C C . ARG A 1 99 ? -5.496 7.398 10.819 1.00 91.44 99 ARG A C 1
ATOM 756 O O . ARG A 1 99 ? -5.594 8.612 10.685 1.00 91.44 99 ARG A O 1
ATOM 763 N N . GLY A 1 100 ? -6.532 6.574 10.673 1.00 92.81 100 GLY A N 1
ATOM 764 C CA . GLY A 1 100 ? -7.898 7.000 10.379 1.00 92.81 100 GLY A CA 1
ATOM 765 C C . GLY A 1 100 ? -8.281 6.962 8.901 1.00 92.81 100 GLY A C 1
ATOM 766 O O . GLY A 1 100 ? -9.386 7.388 8.580 1.00 92.81 100 GLY A O 1
ATOM 767 N N . LEU A 1 101 ? -7.417 6.446 8.017 1.00 96.25 101 LEU A N 1
ATOM 768 C CA . LEU A 1 101 ? -7.721 6.349 6.585 1.00 96.25 101 LEU A CA 1
ATOM 769 C C . LEU A 1 101 ? -8.818 5.313 6.328 1.00 96.25 101 LEU A C 1
ATOM 771 O O . LEU A 1 101 ? -8.911 4.286 7.015 1.00 96.25 101 LEU A O 1
ATOM 775 N N . LYS A 1 102 ? -9.626 5.588 5.309 1.00 97.81 102 LYS A N 1
ATOM 776 C CA . LYS A 1 102 ? -10.783 4.812 4.877 1.00 97.81 102 LYS A CA 1
ATOM 777 C C . LYS A 1 102 ? -10.632 4.425 3.403 1.00 97.81 102 LYS A C 1
ATOM 779 O O . LYS A 1 102 ? -9.594 4.639 2.773 1.00 97.81 102 LYS A O 1
ATOM 784 N N . GLU A 1 103 ? -11.670 3.812 2.856 1.00 98.44 103 GLU A N 1
ATOM 785 C CA . GLU A 1 103 ? -11.734 3.305 1.491 1.00 98.44 103 GLU A CA 1
ATOM 786 C C . GLU A 1 103 ? -11.416 4.372 0.424 1.00 98.44 103 GLU A C 1
ATOM 788 O O . GLU A 1 103 ? -10.665 4.046 -0.497 1.00 98.44 103 GLU A O 1
ATOM 793 N N . PRO A 1 104 ? -11.878 5.639 0.527 1.00 98.31 104 PRO A N 1
ATOM 794 C CA . PRO A 1 104 ? -11.527 6.673 -0.448 1.00 98.31 104 PRO A CA 1
ATOM 795 C C . PRO A 1 104 ? -10.018 6.920 -0.537 1.00 98.31 104 PRO A C 1
ATOM 797 O O . PRO A 1 104 ? -9.466 7.007 -1.633 1.00 98.31 104 PRO A O 1
ATOM 800 N N . GLU A 1 105 ? -9.317 6.954 0.599 1.00 98.12 105 GLU A N 1
ATOM 801 C CA . GLU A 1 105 ? -7.863 7.117 0.601 1.00 98.12 105 GLU A CA 1
ATOM 802 C C . GLU A 1 105 ? -7.153 5.869 0.062 1.00 98.12 105 GLU A C 1
ATOM 804 O O . GLU A 1 105 ? -6.073 5.982 -0.512 1.00 98.12 105 GLU A O 1
ATOM 809 N N . MET A 1 106 ? -7.746 4.677 0.188 1.00 98.50 106 MET A N 1
ATOM 810 C CA . MET A 1 106 ? -7.190 3.464 -0.426 1.00 98.50 106 MET A CA 1
ATOM 811 C C . MET A 1 106 ? -7.265 3.512 -1.952 1.00 98.50 106 MET A C 1
ATOM 813 O O . MET A 1 106 ? -6.336 3.057 -2.619 1.00 98.50 106 MET A O 1
ATOM 817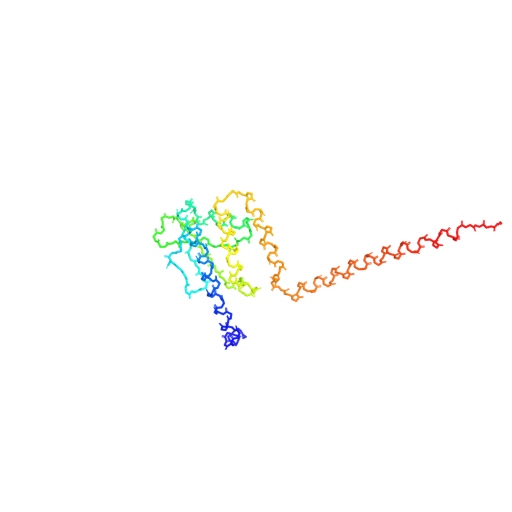 N N . VAL A 1 107 ? -8.323 4.110 -2.505 1.00 98.62 107 VAL A N 1
ATOM 818 C CA . VAL A 1 107 ? -8.421 4.372 -3.947 1.00 98.62 107 VAL A CA 1
ATOM 819 C C . VAL A 1 107 ? -7.307 5.327 -4.386 1.00 98.62 107 VAL A C 1
ATOM 821 O O . VAL A 1 107 ? -6.581 5.018 -5.330 1.00 98.62 107 VAL A O 1
ATOM 824 N N . MET A 1 108 ? -7.094 6.423 -3.648 1.00 98.19 108 MET A N 1
ATOM 825 C CA . MET A 1 108 ? -6.000 7.369 -3.922 1.00 98.19 108 MET A CA 1
ATOM 826 C C . MET A 1 108 ? -4.621 6.698 -3.864 1.00 98.19 108 MET A C 1
ATOM 828 O O . MET A 1 108 ? -3.792 6.894 -4.750 1.00 98.19 108 MET A O 1
ATOM 832 N N . ILE A 1 109 ? -4.372 5.866 -2.849 1.00 98.25 109 ILE A N 1
ATOM 833 C CA . ILE A 1 109 ? -3.113 5.120 -2.723 1.00 98.25 109 ILE A CA 1
ATOM 834 C C . ILE A 1 109 ? -2.936 4.145 -3.894 1.00 98.25 109 ILE A C 1
ATOM 836 O O . ILE A 1 109 ? -1.833 4.036 -4.429 1.00 98.25 109 ILE A O 1
ATOM 840 N N . GLY A 1 110 ? -4.002 3.466 -4.326 1.00 98.12 110 GLY A N 1
ATOM 841 C CA . GLY A 1 110 ? -3.979 2.614 -5.518 1.00 98.12 110 GLY A CA 1
ATOM 842 C C . GLY A 1 110 ? -3.597 3.386 -6.785 1.00 98.12 110 GLY A C 1
ATOM 843 O O . GLY A 1 110 ? -2.783 2.904 -7.575 1.00 98.12 110 GLY A O 1
ATOM 844 N N . ASP A 1 111 ? -4.113 4.609 -6.941 1.00 98.50 111 ASP A N 1
ATOM 845 C CA . ASP A 1 111 ? -3.770 5.506 -8.052 1.00 98.50 111 ASP A CA 1
ATOM 846 C C . ASP A 1 111 ? -2.304 5.925 -8.026 1.00 98.50 111 ASP A C 1
ATOM 848 O O . ASP A 1 111 ? -1.627 5.879 -9.054 1.00 98.50 111 ASP A O 1
ATOM 852 N N . TRP A 1 112 ? -1.787 6.286 -6.853 1.00 98.25 112 TRP A N 1
ATOM 853 C CA . TRP A 1 112 ? -0.379 6.625 -6.679 1.00 98.25 112 TRP A CA 1
ATOM 854 C C . TRP A 1 112 ? 0.548 5.455 -6.981 1.00 98.25 112 TRP A C 1
ATOM 856 O O . TRP A 1 112 ? 1.544 5.639 -7.677 1.00 98.25 112 TRP A O 1
ATOM 866 N N . ILE A 1 113 ? 0.215 4.249 -6.509 1.00 97.50 113 ILE A N 1
ATOM 867 C CA . ILE A 1 113 ? 0.994 3.045 -6.816 1.00 97.50 113 ILE A CA 1
ATOM 868 C C . ILE A 1 113 ? 1.048 2.835 -8.328 1.00 97.50 113 ILE A C 1
ATOM 870 O O . ILE A 1 113 ? 2.134 2.639 -8.871 1.00 97.50 113 ILE A O 1
ATOM 874 N N . ASN A 1 114 ? -0.092 2.918 -9.021 1.00 97.31 114 ASN A N 1
ATOM 875 C CA . ASN A 1 114 ? -0.110 2.781 -10.472 1.00 97.31 114 ASN A CA 1
ATOM 876 C C . ASN A 1 114 ? 0.761 3.847 -11.146 1.00 97.31 114 ASN A C 1
ATOM 878 O O . ASN A 1 114 ? 1.683 3.488 -11.872 1.00 97.31 114 ASN A O 1
ATOM 882 N N . ARG A 1 115 ? 0.533 5.133 -10.839 1.00 96.88 115 ARG A N 1
ATOM 883 C CA . ARG A 1 115 ? 1.289 6.267 -11.397 1.00 96.88 115 ARG A CA 1
ATOM 884 C C . ARG A 1 115 ? 2.796 6.064 -11.253 1.00 96.88 115 ARG A C 1
ATOM 886 O O . ARG A 1 115 ? 3.518 6.138 -12.238 1.00 96.88 115 ARG A O 1
ATOM 893 N N . VAL A 1 116 ? 3.273 5.736 -10.055 1.00 96.62 116 VAL A N 1
ATOM 894 C CA . VAL A 1 116 ? 4.710 5.564 -9.785 1.00 96.62 116 VAL A CA 1
ATOM 895 C C . VAL A 1 116 ? 5.298 4.350 -10.505 1.00 96.62 116 VAL A C 1
ATOM 897 O O . VAL A 1 116 ? 6.441 4.392 -10.956 1.00 96.62 116 VAL A O 1
ATOM 900 N N . LEU A 1 117 ? 4.547 3.253 -10.610 1.00 95.62 117 LEU A N 1
ATOM 901 C CA . LEU A 1 117 ? 5.048 2.032 -11.238 1.00 95.62 117 LEU A CA 1
ATOM 902 C C . LEU A 1 117 ? 4.994 2.088 -12.770 1.00 95.62 117 LEU A C 1
ATOM 904 O O . LEU A 1 117 ? 5.838 1.473 -13.419 1.00 95.62 117 LEU A O 1
ATOM 908 N N . THR A 1 118 ? 4.055 2.833 -13.357 1.00 93.62 118 THR A N 1
ATOM 909 C CA . THR A 1 118 ? 3.918 2.951 -14.818 1.00 93.62 118 THR A CA 1
ATOM 910 C C . THR A 1 118 ? 4.633 4.158 -15.426 1.00 93.62 118 THR A C 1
ATOM 912 O O . THR A 1 118 ? 4.805 4.188 -16.642 1.00 93.62 118 THR A O 1
ATOM 915 N N . SER A 1 119 ? 5.046 5.134 -14.616 1.00 89.56 119 SER A N 1
ATOM 916 C CA . SER A 1 119 ? 5.691 6.373 -15.077 1.00 89.56 119 SER A CA 1
ATOM 917 C C . SER A 1 119 ? 7.184 6.444 -14.708 1.00 89.56 119 SER A C 1
ATOM 919 O O . SER A 1 119 ? 7.749 5.523 -14.112 1.00 89.56 119 SER A O 1
ATOM 921 N N . GLY A 1 120 ? 7.845 7.532 -15.123 1.00 77.69 120 GLY A N 1
ATOM 922 C CA . GLY A 1 120 ? 9.253 7.827 -14.832 1.00 77.69 120 GLY A CA 1
ATOM 923 C C . GLY A 1 120 ? 9.499 8.415 -13.435 1.00 77.69 120 GLY A C 1
ATOM 924 O O . GLY A 1 120 ? 8.582 8.564 -12.627 1.00 77.69 120 GLY A O 1
ATOM 925 N N . GLU A 1 121 ? 10.756 8.766 -13.147 1.00 81.00 121 GLU A N 1
ATOM 926 C CA . GLU A 1 121 ? 11.168 9.264 -11.825 1.00 81.00 121 GLU A CA 1
ATOM 927 C C . GLU A 1 121 ? 10.513 10.597 -11.431 1.00 81.00 121 GLU A C 1
ATOM 929 O O . GLU A 1 121 ? 10.309 10.829 -10.237 1.00 81.00 121 GLU A O 1
ATOM 934 N N . GLU A 1 122 ? 10.137 11.458 -12.388 1.00 89.75 122 GLU A N 1
ATOM 935 C CA . GLU A 1 122 ? 9.475 12.730 -12.066 1.00 89.75 122 GLU A CA 1
ATOM 936 C C . GLU A 1 122 ? 8.123 12.522 -11.370 1.00 89.75 122 GLU A C 1
ATOM 938 O O . GLU A 1 122 ? 7.759 13.289 -10.474 1.00 89.75 122 GLU A O 1
ATOM 943 N N . GLU A 1 123 ? 7.403 11.455 -11.724 1.00 93.44 123 GLU A N 1
ATOM 944 C CA . GLU A 1 123 ? 6.097 11.141 -11.143 1.00 93.44 123 GLU A CA 1
ATOM 945 C C . GLU A 1 123 ? 6.216 10.821 -9.648 1.00 93.44 123 GLU A C 1
ATOM 947 O O . GLU A 1 123 ? 5.384 11.238 -8.841 1.00 93.44 123 GLU A O 1
ATOM 952 N N . ALA A 1 124 ? 7.300 10.150 -9.245 1.00 94.62 124 ALA A N 1
ATOM 953 C CA . ALA A 1 124 ? 7.556 9.838 -7.843 1.00 94.62 124 ALA A CA 1
ATOM 954 C C . ALA A 1 124 ? 7.716 11.108 -6.990 1.00 94.62 124 ALA A C 1
ATOM 956 O O . ALA A 1 124 ? 7.298 11.130 -5.832 1.00 94.62 124 ALA A O 1
ATOM 957 N N . ILE A 1 125 ? 8.270 12.189 -7.550 1.00 94.69 125 ILE A N 1
ATOM 958 C CA . ILE A 1 125 ? 8.421 13.469 -6.843 1.00 94.69 125 ILE A CA 1
ATOM 959 C C . ILE A 1 125 ? 7.054 14.115 -6.600 1.00 94.69 125 ILE A C 1
ATOM 961 O O . ILE A 1 125 ? 6.797 14.592 -5.492 1.00 94.69 125 ILE A O 1
ATOM 965 N N . GLN A 1 126 ? 6.177 14.112 -7.606 1.00 95.75 126 GLN A N 1
ATOM 966 C CA . GLN A 1 126 ? 4.824 14.666 -7.487 1.00 95.75 126 GLN A CA 1
ATOM 967 C C . GLN A 1 126 ? 4.000 13.871 -6.473 1.00 95.75 126 GLN A C 1
ATOM 969 O O . GLN A 1 126 ? 3.475 14.436 -5.512 1.00 95.75 126 GLN A O 1
ATOM 974 N N . VAL A 1 127 ? 3.994 12.543 -6.606 1.00 97.69 127 VAL A N 1
ATOM 975 C CA . VAL A 1 127 ? 3.293 11.656 -5.672 1.00 97.69 127 VAL A CA 1
ATOM 976 C C . VAL A 1 127 ? 3.826 11.818 -4.250 1.00 97.69 127 VAL A C 1
ATOM 978 O O . VAL A 1 127 ? 3.036 11.870 -3.312 1.00 97.69 127 VAL A O 1
ATOM 981 N N . ARG A 1 128 ? 5.138 12.004 -4.051 1.00 97.12 128 ARG A N 1
ATOM 982 C CA . ARG A 1 128 ? 5.698 12.284 -2.717 1.00 97.12 128 ARG A CA 1
ATOM 983 C C . ARG A 1 128 ? 5.103 13.541 -2.079 1.00 97.12 128 ARG A C 1
ATOM 985 O O . ARG A 1 128 ? 4.913 13.568 -0.860 1.00 97.12 128 ARG A O 1
ATOM 992 N N . GLN A 1 129 ? 4.820 14.582 -2.860 1.00 96.94 129 GLN A N 1
ATOM 993 C CA . GLN A 1 129 ? 4.173 15.792 -2.347 1.00 96.94 129 GLN A CA 1
ATOM 994 C C . GLN A 1 129 ? 2.720 15.513 -1.944 1.00 96.94 129 GLN A C 1
ATOM 996 O O . GLN A 1 129 ? 2.311 15.907 -0.853 1.00 96.94 129 GLN A O 1
ATOM 1001 N N . GLU A 1 130 ? 1.974 14.778 -2.767 1.00 97.19 130 GLU A N 1
ATOM 1002 C CA . GLU A 1 130 ? 0.586 14.385 -2.485 1.00 97.19 130 GLU A CA 1
ATOM 1003 C C . GLU A 1 130 ? 0.486 13.474 -1.243 1.00 97.19 130 GLU A C 1
ATOM 1005 O O . GLU A 1 130 ? -0.322 13.716 -0.342 1.00 97.19 130 GLU A O 1
ATOM 1010 N N . VAL A 1 131 ? 1.381 12.486 -1.120 1.00 96.31 131 VAL A N 1
ATOM 1011 C CA . VAL A 1 131 ? 1.500 11.607 0.058 1.00 96.31 131 VAL A CA 1
ATOM 1012 C C . VAL A 1 131 ? 1.772 12.422 1.321 1.00 96.31 131 VAL A C 1
ATOM 1014 O O . VAL A 1 131 ? 1.179 12.168 2.375 1.00 96.31 131 VAL A O 1
ATOM 1017 N N . ARG A 1 132 ? 2.658 13.421 1.233 1.00 94.88 132 ARG A N 1
ATOM 1018 C CA . ARG A 1 132 ? 2.958 14.314 2.355 1.00 94.88 132 ARG A CA 1
ATOM 1019 C C . ARG A 1 132 ? 1.728 15.119 2.769 1.00 94.88 132 ARG A C 1
ATOM 1021 O O . ARG A 1 132 ? 1.432 15.164 3.960 1.00 94.88 132 ARG A O 1
ATOM 1028 N N . GLN A 1 133 ? 1.009 15.701 1.812 1.00 94.56 133 GLN A N 1
ATOM 1029 C CA . GLN A 1 133 ? -0.216 16.457 2.081 1.00 94.56 133 GLN A CA 1
ATOM 1030 C C . GLN A 1 133 ? -1.263 15.586 2.783 1.00 94.56 133 GLN A C 1
ATOM 1032 O O . GLN A 1 133 ? -1.797 15.989 3.816 1.00 94.56 133 GLN A O 1
ATOM 1037 N N . LEU A 1 134 ? -1.489 14.354 2.311 1.00 94.12 134 LEU A N 1
ATOM 1038 C CA . LEU A 1 134 ? -2.393 13.420 2.987 1.00 94.12 134 LEU A CA 1
ATOM 1039 C C . LEU A 1 134 ? -1.920 13.121 4.416 1.00 94.12 134 LEU A C 1
ATOM 1041 O O . LEU A 1 134 ? -2.707 13.189 5.360 1.00 94.12 134 LEU A O 1
ATOM 1045 N N . CYS A 1 135 ? -0.627 12.860 4.611 1.00 91.31 135 CYS A N 1
ATOM 1046 C CA . CYS A 1 135 ? -0.064 12.600 5.936 1.00 91.31 135 CYS A CA 1
ATOM 1047 C C . CYS A 1 135 ? -0.244 13.765 6.925 1.00 91.31 135 CYS A C 1
ATOM 1049 O O . CYS A 1 135 ? -0.341 13.509 8.128 1.00 91.31 135 CYS A O 1
ATOM 1051 N N . GLU A 1 136 ? -0.285 15.011 6.449 1.00 89.69 136 GLU A N 1
ATOM 1052 C CA . GLU A 1 136 ? -0.508 16.206 7.271 1.00 89.69 136 GLU A CA 1
ATOM 1053 C C . GLU A 1 136 ? -1.966 16.321 7.759 1.00 89.69 136 GLU A C 1
ATOM 1055 O O . GLU A 1 136 ? -2.203 16.858 8.846 1.00 89.69 136 GLU A O 1
ATOM 1060 N N . THR A 1 137 ? -2.932 15.752 7.025 1.00 88.19 137 THR A N 1
ATOM 1061 C CA . THR A 1 137 ? -4.346 15.687 7.450 1.00 88.19 137 THR A CA 1
ATOM 1062 C C . THR A 1 137 ? -4.585 14.679 8.581 1.00 88.19 137 THR A C 1
ATOM 1064 O O . THR A 1 137 ? -5.472 14.875 9.410 1.00 88.19 137 THR A O 1
ATOM 1067 N N . VAL A 1 138 ? -3.744 13.642 8.669 1.00 85.75 138 VAL A N 1
ATOM 1068 C CA . VAL A 1 138 ? -3.867 12.513 9.610 1.00 85.75 138 VAL A CA 1
ATOM 1069 C C . VAL A 1 138 ? -2.576 12.289 10.420 1.00 85.75 138 VAL A C 1
ATOM 1071 O O . VAL A 1 138 ? -1.820 11.332 10.188 1.00 85.75 138 VAL A O 1
ATOM 1074 N N . PRO A 1 139 ? -2.250 13.183 11.373 1.00 80.25 139 PRO A N 1
ATOM 1075 C CA . PRO A 1 139 ? -0.995 13.114 12.117 1.00 80.25 139 PRO A CA 1
ATOM 1076 C C . PRO A 1 139 ? -0.910 11.851 12.987 1.00 80.25 139 PRO A C 1
ATOM 1078 O O . PRO A 1 139 ? -1.841 11.521 13.713 1.00 80.25 139 PRO A O 1
ATOM 1081 N N . LEU A 1 140 ? 0.254 11.189 12.970 1.00 73.56 140 LEU A N 1
ATOM 1082 C CA . LEU A 1 140 ? 0.543 9.976 13.758 1.00 73.56 140 LEU A CA 1
ATOM 1083 C C . LEU A 1 140 ? 0.416 10.188 15.275 1.00 73.56 140 LEU A C 1
ATOM 1085 O O . LEU A 1 140 ? -0.023 9.295 15.990 1.00 73.56 140 LEU A O 1
ATOM 1089 N N . TYR A 1 141 ? 0.774 11.381 15.752 1.00 76.31 141 TYR A N 1
ATOM 1090 C CA . TYR A 1 141 ? 0.645 11.780 17.151 1.00 76.31 141 TYR A CA 1
ATOM 1091 C C . TYR A 1 141 ? -0.148 13.088 17.229 1.00 76.31 141 TYR A C 1
ATOM 1093 O O . TYR A 1 141 ? 0.456 14.166 17.247 1.00 76.31 141 TYR A O 1
ATOM 1101 N N . PRO A 1 142 ? -1.492 13.029 17.253 1.00 71.06 142 PRO A N 1
ATOM 1102 C CA . PRO A 1 142 ? -2.336 14.223 17.238 1.00 71.06 142 PRO A CA 1
ATOM 1103 C C . PRO A 1 142 ? -2.024 15.179 18.392 1.00 71.06 142 PRO A C 1
ATOM 1105 O O . PRO A 1 142 ? -1.959 16.388 18.183 1.00 71.06 142 PRO A O 1
ATOM 1108 N N . GLU A 1 143 ? -1.753 14.636 19.580 1.00 74.94 143 GLU A N 1
ATOM 1109 C CA . GLU A 1 143 ? -1.383 15.384 20.788 1.00 74.94 143 GLU A CA 1
ATOM 1110 C C . GLU A 1 143 ? -0.085 16.189 20.595 1.00 74.94 143 GLU A C 1
ATOM 1112 O O . GLU A 1 143 ? -0.038 17.393 20.854 1.00 74.94 143 GLU A O 1
ATOM 1117 N N . ILE A 1 144 ? 0.958 15.548 20.057 1.00 73.06 144 ILE A N 1
ATOM 1118 C CA . ILE A 1 144 ? 2.258 16.185 19.795 1.00 73.06 144 ILE A CA 1
ATOM 1119 C C . ILE A 1 144 ? 2.128 17.206 18.656 1.00 73.06 144 ILE A C 1
ATOM 1121 O O . ILE A 1 144 ? 2.619 18.328 18.768 1.00 73.06 144 ILE A O 1
ATOM 1125 N N . ALA A 1 145 ? 1.406 16.868 17.585 1.00 70.94 145 ALA A N 1
ATOM 1126 C CA . ALA A 1 145 ? 1.156 17.778 16.468 1.00 70.94 145 ALA A CA 1
ATOM 1127 C C . ALA A 1 145 ? 0.348 19.018 16.895 1.00 70.94 145 ALA A C 1
ATOM 1129 O O . ALA A 1 145 ? 0.597 20.124 16.411 1.00 70.94 145 ALA A O 1
ATOM 1130 N N . ARG A 1 146 ? -0.614 18.858 17.814 1.00 72.19 146 ARG A N 1
ATOM 1131 C CA . ARG A 1 146 ? -1.367 19.965 18.423 1.00 72.19 146 ARG A CA 1
ATOM 1132 C C . ARG A 1 146 ? -0.439 20.847 19.257 1.00 72.19 146 ARG A C 1
ATOM 1134 O O . ARG A 1 146 ? -0.446 22.059 19.080 1.00 72.19 146 ARG A O 1
ATOM 1141 N N . MET A 1 147 ? 0.416 20.245 20.085 1.00 69.31 147 MET A N 1
ATOM 1142 C CA . MET A 1 147 ? 1.388 20.964 20.915 1.00 69.31 147 MET A CA 1
ATOM 1143 C C . MET A 1 147 ? 2.384 21.794 20.088 1.00 69.31 147 MET A C 1
ATOM 1145 O O . MET A 1 147 ? 2.618 22.962 20.404 1.00 69.31 147 MET A O 1
ATOM 1149 N N . ILE A 1 148 ? 2.945 21.222 19.015 1.00 72.88 148 ILE A N 1
ATOM 1150 C CA . ILE A 1 148 ? 3.883 21.918 18.120 1.00 72.88 148 ILE A CA 1
ATOM 1151 C C . ILE A 1 148 ? 3.192 23.095 17.425 1.00 72.88 148 ILE A C 1
ATOM 1153 O O . ILE A 1 148 ? 3.730 24.203 17.438 1.00 72.88 148 ILE A O 1
ATOM 1157 N N . ARG A 1 149 ? 1.985 22.888 16.876 1.00 74.12 149 ARG A N 1
ATOM 1158 C CA . ARG A 1 149 ? 1.212 23.963 16.230 1.00 74.12 149 ARG A CA 1
ATOM 1159 C C . ARG A 1 149 ? 0.910 25.102 17.201 1.00 74.12 149 ARG A C 1
ATOM 1161 O O . ARG A 1 149 ? 1.185 26.251 16.870 1.00 74.12 149 ARG A O 1
ATOM 1168 N N . SER A 1 150 ? 0.447 24.797 18.413 1.00 70.88 150 SER A N 1
ATOM 1169 C CA . SER A 1 150 ? 0.173 25.816 19.434 1.00 70.88 150 SER A CA 1
ATOM 1170 C C . SER A 1 150 ? 1.422 26.618 19.817 1.00 70.88 150 SER A C 1
ATOM 1172 O O . SER A 1 150 ? 1.347 27.837 19.950 1.00 70.88 150 SER A O 1
ATOM 1174 N N . ARG A 1 151 ? 2.591 25.970 19.939 1.00 68.56 151 ARG A N 1
ATOM 1175 C CA . ARG A 1 151 ? 3.862 26.662 20.220 1.00 68.56 151 ARG A CA 1
ATOM 1176 C C . ARG A 1 151 ? 4.345 27.525 19.053 1.00 68.56 151 ARG A C 1
ATOM 1178 O O . ARG A 1 151 ? 4.796 28.640 19.289 1.00 68.56 151 ARG A O 1
ATOM 1185 N N . MET A 1 152 ? 4.227 27.054 17.810 1.00 70.56 152 MET A N 1
ATOM 1186 C CA . MET A 1 152 ? 4.576 27.847 16.623 1.00 70.56 152 MET A CA 1
ATOM 1187 C C . MET A 1 152 ? 3.696 29.089 16.480 1.00 70.56 152 MET A C 1
ATOM 1189 O O . MET A 1 152 ? 4.220 30.171 16.229 1.00 70.56 152 MET A O 1
ATOM 1193 N N . LEU A 1 153 ? 2.381 28.953 16.682 1.00 70.25 153 LEU A N 1
ATOM 1194 C CA . LEU A 1 153 ? 1.463 30.094 16.698 1.00 70.25 153 LEU A CA 1
ATOM 1195 C C . LEU A 1 153 ? 1.847 31.107 17.780 1.00 70.25 153 LEU A C 1
ATOM 1197 O O . LEU A 1 153 ? 1.824 32.305 17.518 1.00 70.25 153 LEU A O 1
ATOM 1201 N N . PHE A 1 154 ? 2.257 30.641 18.960 1.00 70.88 154 PHE A N 1
ATOM 1202 C CA . PHE A 1 154 ? 2.706 31.521 20.037 1.00 70.88 154 PHE A CA 1
ATOM 1203 C C . PHE A 1 154 ? 3.997 32.272 19.680 1.00 70.88 154 PHE A C 1
ATOM 1205 O O . PHE A 1 154 ? 4.091 33.472 19.911 1.00 70.88 154 PHE A O 1
ATOM 1212 N N . ILE A 1 155 ? 4.972 31.596 19.063 1.00 71.81 155 ILE A N 1
ATOM 1213 C CA . ILE A 1 155 ? 6.225 32.220 18.606 1.00 71.81 155 ILE A CA 1
ATOM 1214 C C . ILE A 1 155 ? 5.952 33.248 17.502 1.00 71.81 155 ILE A C 1
ATOM 1216 O O . ILE A 1 155 ? 6.473 34.358 17.562 1.00 71.81 155 ILE A O 1
ATOM 1220 N N . LEU A 1 156 ? 5.116 32.915 16.516 1.00 72.88 156 LEU A N 1
ATOM 1221 C CA . LEU A 1 156 ? 4.747 33.839 15.441 1.00 72.88 156 LEU A CA 1
ATOM 1222 C C . LEU A 1 156 ? 3.970 35.048 15.975 1.00 72.88 156 LEU A C 1
ATOM 1224 O O . LEU A 1 156 ? 4.263 36.175 15.584 1.00 72.88 156 LEU A O 1
ATOM 1228 N N . ALA A 1 157 ? 3.039 34.834 16.907 1.00 71.69 157 ALA A N 1
ATOM 1229 C CA . ALA A 1 157 ? 2.327 35.914 17.584 1.00 71.69 157 ALA A CA 1
ATOM 1230 C C . ALA A 1 157 ? 3.275 36.793 18.415 1.00 71.69 157 ALA A C 1
ATOM 1232 O O . ALA A 1 157 ? 3.143 38.013 18.395 1.00 71.69 157 ALA A O 1
ATOM 1233 N N . PHE A 1 158 ? 4.265 36.201 19.090 1.00 72.88 158 PHE A N 1
ATOM 1234 C CA . PHE A 1 158 ? 5.271 36.933 19.860 1.00 72.88 158 PHE A CA 1
ATOM 1235 C C . PHE A 1 158 ? 6.198 37.765 18.964 1.00 72.88 158 PHE A C 1
ATOM 1237 O O . PHE A 1 158 ? 6.435 38.935 19.247 1.00 72.88 158 PHE A O 1
ATOM 1244 N N . ILE A 1 159 ? 6.667 37.207 17.843 1.00 75.06 159 ILE A N 1
ATOM 1245 C CA . ILE A 1 159 ? 7.461 37.947 16.849 1.00 75.06 159 ILE A CA 1
ATOM 1246 C C . ILE A 1 159 ? 6.639 39.102 16.270 1.00 75.06 159 ILE A C 1
ATOM 1248 O O . ILE A 1 159 ? 7.135 40.223 16.173 1.00 75.06 159 ILE A O 1
ATOM 1252 N N . PHE A 1 160 ? 5.375 38.855 15.923 1.00 77.94 160 PHE A N 1
ATOM 1253 C CA . PHE A 1 160 ? 4.479 39.887 15.409 1.00 77.94 160 PHE A CA 1
ATOM 1254 C C . PHE A 1 160 ? 4.227 40.993 16.445 1.00 77.94 160 PHE A C 1
ATOM 1256 O O . PHE A 1 160 ? 4.296 42.172 16.107 1.00 77.94 160 PHE A O 1
ATOM 1263 N N . PHE A 1 161 ? 4.024 40.630 17.715 1.00 76.44 161 PHE A N 1
ATOM 1264 C CA . PHE A 1 161 ? 3.885 41.574 18.823 1.00 76.44 161 PHE A CA 1
ATOM 1265 C C . PHE A 1 161 ? 5.158 42.408 19.037 1.00 76.44 161 PHE A C 1
ATOM 1267 O O . PHE A 1 161 ? 5.074 43.631 19.089 1.00 76.44 161 PHE A O 1
ATOM 1274 N N . CYS A 1 162 ? 6.343 41.789 19.059 1.00 67.06 162 CYS A N 1
ATOM 1275 C CA . CYS A 1 162 ? 7.621 42.506 19.141 1.00 67.06 162 CYS A CA 1
ATOM 1276 C C . CYS A 1 162 ? 7.827 43.475 17.967 1.00 67.06 162 CYS A C 1
ATOM 1278 O O . CYS A 1 162 ? 8.268 44.604 18.173 1.00 67.06 162 CYS A O 1
ATOM 1280 N N . LEU A 1 163 ? 7.485 43.064 16.741 1.00 74.25 163 LEU A N 1
ATOM 1281 C CA . LEU A 1 163 ? 7.557 43.931 15.561 1.00 74.25 163 LEU A CA 1
ATOM 1282 C C . LEU A 1 163 ? 6.568 45.102 15.644 1.00 74.25 163 LEU A C 1
ATOM 1284 O O . LEU A 1 163 ? 6.908 46.210 15.229 1.00 74.25 163 LEU A O 1
ATOM 1288 N N . LEU A 1 164 ? 5.371 44.891 16.200 1.00 73.12 164 LEU A N 1
ATOM 1289 C CA . LEU A 1 164 ? 4.419 45.968 16.475 1.00 73.12 164 LEU A CA 1
ATOM 1290 C C . LEU A 1 164 ? 4.938 46.932 17.548 1.00 73.12 164 LEU A C 1
ATOM 1292 O O . LEU A 1 164 ? 4.889 48.139 17.321 1.00 73.12 164 LEU A O 1
ATOM 1296 N N . CYS A 1 165 ? 5.482 46.433 18.661 1.00 68.44 165 CYS A N 1
ATOM 1297 C CA . CYS A 1 165 ? 6.081 47.266 19.710 1.00 68.44 165 CYS A CA 1
ATOM 1298 C C . CYS A 1 165 ? 7.213 48.142 19.157 1.00 68.44 165 CYS A C 1
ATOM 1300 O O . CYS A 1 165 ? 7.170 49.360 19.312 1.00 68.44 165 CYS A O 1
ATOM 1302 N N . LEU A 1 166 ? 8.155 47.561 18.404 1.00 69.25 166 LEU A N 1
ATOM 1303 C CA . LEU A 1 166 ? 9.242 48.315 17.764 1.00 69.25 166 LEU A CA 1
ATOM 1304 C C . LEU A 1 166 ? 8.727 49.384 16.786 1.00 69.25 166 LEU A C 1
ATOM 1306 O O . LEU A 1 166 ? 9.324 50.453 16.650 1.00 69.25 166 LEU A O 1
ATOM 1310 N N . ARG A 1 167 ? 7.606 49.123 16.104 1.00 68.62 167 ARG A N 1
ATOM 1311 C CA . ARG A 1 167 ? 7.004 50.066 15.153 1.00 68.62 167 ARG A CA 1
ATOM 1312 C C . ARG A 1 167 ? 6.224 51.195 15.839 1.00 68.62 167 ARG A C 1
ATOM 1314 O O . ARG A 1 167 ? 6.157 52.285 15.274 1.00 68.62 167 ARG A O 1
ATOM 1321 N N . TYR A 1 168 ? 5.677 50.961 17.033 1.00 60.47 168 TYR A N 1
ATOM 1322 C CA . TYR A 1 168 ? 4.929 51.951 17.822 1.00 60.47 168 TYR A CA 1
ATOM 1323 C C . TYR A 1 168 ? 5.784 52.747 18.825 1.00 60.47 168 TYR A C 1
ATOM 1325 O O . TYR A 1 168 ? 5.376 53.844 19.196 1.00 60.47 168 TYR A O 1
ATOM 1333 N N . GLU A 1 169 ? 6.967 52.270 19.225 1.00 57.69 169 GLU A N 1
ATOM 1334 C CA . GLU A 1 169 ? 7.902 53.028 20.085 1.00 57.69 169 GLU A CA 1
ATOM 1335 C C . GLU A 1 169 ? 8.832 53.976 19.300 1.00 57.69 169 GLU A C 1
ATOM 1337 O O . GLU A 1 169 ? 9.269 55.005 19.817 1.00 57.69 169 GLU A O 1
ATOM 1342 N N . MET A 1 170 ? 9.091 53.700 18.018 1.00 54.81 170 MET A N 1
ATOM 1343 C CA . MET A 1 170 ? 9.927 54.550 17.150 1.00 54.81 170 MET A CA 1
ATOM 1344 C C . MET A 1 170 ? 9.422 55.997 16.910 1.00 54.81 170 MET A C 1
ATOM 1346 O O . MET A 1 170 ? 10.261 56.879 16.704 1.00 54.81 170 MET A O 1
ATOM 1350 N N . PRO A 1 171 ? 8.111 56.316 16.937 1.00 54.28 171 PRO A N 1
ATOM 1351 C CA . PRO A 1 171 ? 7.630 57.698 16.848 1.00 54.28 171 PRO A CA 1
ATOM 1352 C C . PRO A 1 171 ? 7.896 58.541 18.109 1.00 54.28 171 PRO A C 1
ATOM 1354 O O . PRO A 1 171 ? 8.081 59.748 17.983 1.00 54.28 171 PRO A O 1
ATOM 1357 N N . LEU A 1 172 ? 7.961 57.933 19.303 1.00 52.28 172 LEU A N 1
ATOM 1358 C CA . LEU A 1 172 ? 8.179 58.647 20.576 1.00 52.28 172 LEU A CA 1
ATOM 1359 C C . LEU A 1 172 ? 9.642 59.073 20.773 1.00 52.28 172 LEU A C 1
ATOM 1361 O O . LEU A 1 172 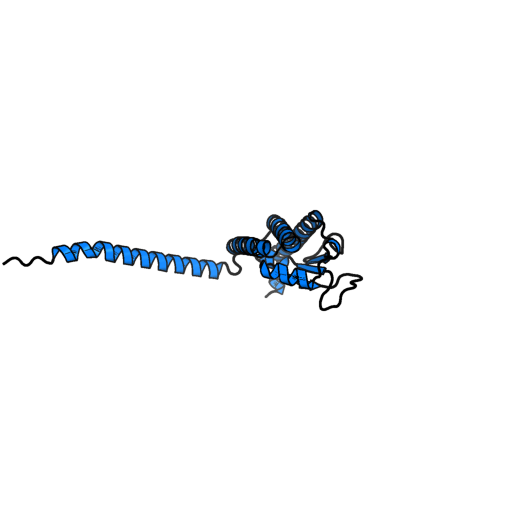? 9.915 60.125 21.349 1.00 52.28 172 LEU A O 1
ATOM 1365 N N . LEU A 1 173 ? 10.592 58.313 20.223 1.00 51.91 173 LEU A N 1
ATOM 1366 C CA . LEU A 1 173 ? 12.016 58.671 20.236 1.00 51.91 173 LEU A CA 1
ATOM 1367 C C . LEU A 1 173 ? 12.371 59.789 19.241 1.00 51.91 173 LEU A C 1
ATOM 1369 O O . LEU A 1 173 ? 13.377 60.470 19.425 1.00 51.91 173 LEU A O 1
ATOM 1373 N N . ARG A 1 174 ? 11.545 60.032 18.211 1.00 52.47 174 ARG A N 1
ATOM 1374 C CA . ARG A 1 174 ? 11.753 61.145 17.264 1.00 52.47 174 ARG A CA 1
ATOM 1375 C C . ARG A 1 174 ? 11.246 62.496 17.775 1.00 52.47 174 ARG A C 1
ATOM 1377 O O . ARG A 1 174 ? 11.717 63.514 17.279 1.00 52.47 174 ARG A O 1
ATOM 1384 N N . SER A 1 175 ? 10.344 62.534 18.758 1.00 52.12 175 SER A N 1
ATOM 1385 C CA . SER A 1 175 ? 9.852 63.792 19.350 1.00 52.12 175 SER A CA 1
ATOM 1386 C C . SER A 1 175 ? 10.635 64.260 20.582 1.00 52.12 175 SER A C 1
ATOM 1388 O O . SER A 1 175 ? 10.457 65.395 21.005 1.00 52.12 175 SER A O 1
ATOM 1390 N N . ALA A 1 176 ? 11.509 63.426 21.155 1.00 56.31 176 ALA A N 1
ATOM 1391 C CA . ALA A 1 176 ? 12.323 63.775 22.329 1.00 56.31 176 ALA A CA 1
ATOM 1392 C C . ALA A 1 176 ? 13.699 64.393 21.982 1.00 56.31 176 ALA A C 1
ATOM 1394 O O . ALA A 1 176 ? 14.496 64.669 22.874 1.00 56.31 176 ALA A O 1
ATOM 1395 N N . GLY A 1 177 ? 13.992 64.599 20.692 1.00 54.62 177 GLY A N 1
ATOM 1396 C CA . GLY A 1 177 ? 15.304 65.015 20.180 1.00 54.62 177 GLY A CA 1
ATOM 1397 C C . GLY A 1 177 ? 15.395 66.448 19.645 1.00 54.62 177 GLY A C 1
ATOM 1398 O O . GLY A 1 177 ? 16.154 66.672 18.707 1.00 54.62 177 GLY A O 1
ATOM 1399 N N . GLN A 1 178 ? 14.644 67.413 20.187 1.00 52.09 178 GLN A N 1
ATOM 1400 C CA . GLN A 1 178 ? 14.932 68.839 19.970 1.00 52.09 178 GLN A CA 1
ATOM 1401 C C . GLN A 1 178 ? 15.275 69.523 21.302 1.00 52.09 178 GLN A C 1
ATOM 1403 O O . GLN A 1 178 ? 14.371 69.756 22.104 1.00 52.09 178 GLN A O 1
ATOM 1408 N N . PRO A 1 179 ? 16.551 69.868 21.557 1.00 48.34 179 PRO A N 1
ATOM 1409 C CA . PRO A 1 179 ? 16.904 70.814 22.601 1.00 48.34 179 PRO A CA 1
ATOM 1410 C C . PRO A 1 179 ? 16.657 72.238 22.088 1.00 48.34 179 PRO A C 1
ATOM 1412 O O . PRO A 1 179 ? 17.270 72.675 21.113 1.00 48.34 179 PRO A O 1
ATOM 1415 N N . GLY A 1 180 ? 15.730 72.942 22.734 1.00 52.19 180 GLY A N 1
ATOM 1416 C CA . GLY A 1 180 ? 15.591 74.389 22.637 1.00 52.19 180 GLY A CA 1
ATOM 1417 C C . GLY A 1 180 ? 16.411 75.074 23.731 1.00 52.19 180 GLY A C 1
ATOM 1418 O O . GLY A 1 180 ? 16.293 74.690 24.893 1.00 52.19 180 GLY A O 1
ATOM 1419 N N . HIS A 1 181 ? 17.140 76.110 23.302 1.00 39.38 181 HIS A N 1
ATOM 1420 C CA . HIS A 1 181 ? 17.985 77.069 24.032 1.00 39.38 181 HIS A CA 1
ATOM 1421 C C . HIS A 1 181 ? 19.406 76.648 24.413 1.00 39.38 181 HIS A C 1
ATOM 1423 O O . HIS A 1 181 ? 19.589 75.756 25.265 1.00 39.38 181 HIS A O 1
#

InterPro domains:
  IPR015422 Pyridoxal phosphate-dependent transferase, small domain [G3DSA:3.90.1150.10] (1-150)
  IPR015424 Pyridoxal phosphate-dependent transferase [SSF53383] (1-144)
  IPR039429 Serine hydroxymethyltransferase-like domain [PF00464] (1-113)
  IPR049943 Serine hydroxymethyltransferase-like [PTHR11680] (1-118)

Mean predicted aligned error: 9.63 Å